Protein AF-A0A3A8ZWD5-F1 (afdb_monomer)

pLDDT: mean 85.74, std 14.24, range [42.0, 97.75]

Radius of gyration: 24.02 Å; Cα contacts (8 Å, |Δi|>4): 420; chains: 1; bounding box: 59×45×64 Å

Nearest PDB structures (foldseek):
  8psm-assembly1_A  TM=2.403E-01  e=4.862E+00  Saccharomyces cerevisiae

Structure (mmCIF, N/CA/C/O backbone):
data_AF-A0A3A8ZWD5-F1
#
_entry.id   AF-A0A3A8ZWD5-F1
#
loop_
_atom_site.group_PDB
_atom_site.id
_atom_site.type_symbol
_atom_site.label_atom_id
_atom_site.label_alt_id
_atom_site.label_comp_id
_atom_site.label_asym_id
_atom_site.label_entity_id
_atom_site.label_seq_id
_atom_site.pdbx_PDB_ins_code
_atom_site.Cartn_x
_atom_site.Cartn_y
_atom_site.Cartn_z
_atom_site.occupancy
_atom_site.B_iso_or_equiv
_atom_site.auth_seq_id
_atom_site.auth_comp_id
_atom_site.auth_asym_id
_atom_site.auth_atom_id
_atom_site.pdbx_PDB_model_num
ATOM 1 N N . MET A 1 1 ? -24.709 16.617 -29.989 1.00 48.56 1 MET A N 1
ATOM 2 C CA . MET A 1 1 ? -24.415 15.324 -29.320 1.00 48.56 1 MET A CA 1
ATOM 3 C C . MET A 1 1 ? -23.386 15.407 -28.178 1.00 48.56 1 MET A C 1
ATOM 5 O O . MET A 1 1 ? -23.583 14.732 -27.180 1.00 48.56 1 MET A O 1
ATOM 9 N N . LYS A 1 2 ? -22.343 16.257 -28.236 1.00 48.56 2 LYS A N 1
ATOM 10 C CA . LYS A 1 2 ? -21.311 16.366 -27.170 1.00 48.56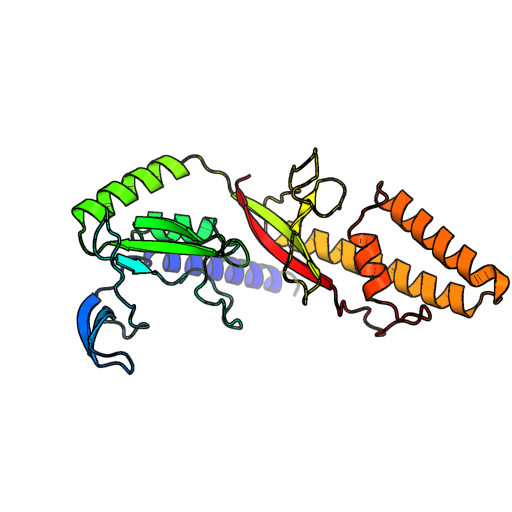 2 LYS A CA 1
ATOM 11 C C . LYS A 1 2 ? -21.782 16.936 -25.814 1.00 48.56 2 LYS A C 1
ATOM 13 O O . LYS A 1 2 ? -21.111 16.738 -24.809 1.00 48.56 2 LYS A O 1
ATOM 18 N N . MET A 1 3 ? -22.925 17.623 -25.769 1.00 43.53 3 MET A N 1
ATOM 19 C CA . MET A 1 3 ? -23.423 18.303 -24.561 1.00 43.53 3 MET A CA 1
ATOM 20 C C . MET A 1 3 ? -24.175 17.361 -23.595 1.00 43.53 3 MET A C 1
ATOM 22 O O . MET A 1 3 ? -24.166 17.584 -22.390 1.00 43.53 3 MET A O 1
ATOM 26 N N . GLY A 1 4 ? -24.755 16.263 -24.102 1.00 50.38 4 GLY A N 1
ATOM 27 C CA . GLY A 1 4 ? -25.485 15.282 -23.284 1.00 50.38 4 GLY A CA 1
ATOM 28 C C . GLY A 1 4 ? -24.578 14.362 -22.461 1.00 50.38 4 GLY A C 1
ATOM 29 O O . GLY A 1 4 ? -24.910 14.027 -21.330 1.00 50.38 4 GLY A O 1
ATOM 30 N N . ILE A 1 5 ? -23.397 14.017 -22.987 1.00 54.97 5 ILE A N 1
ATOM 31 C CA . ILE A 1 5 ? -22.452 13.096 -22.330 1.00 54.97 5 ILE A CA 1
ATOM 32 C C . ILE A 1 5 ? -21.805 13.745 -21.097 1.00 54.97 5 ILE A C 1
ATOM 34 O O . ILE A 1 5 ? -21.684 13.097 -20.062 1.00 54.97 5 ILE A O 1
ATOM 38 N N . LYS A 1 6 ? -21.456 15.040 -21.159 1.00 51.47 6 LYS A N 1
ATOM 39 C CA . LYS A 1 6 ? -20.898 15.772 -20.005 1.00 51.47 6 LYS A CA 1
ATOM 40 C C . LYS A 1 6 ? -21.894 15.893 -18.847 1.00 51.47 6 LYS A C 1
ATOM 42 O O . LYS A 1 6 ? -21.501 15.704 -17.701 1.00 51.47 6 LYS A O 1
ATOM 47 N N . ASN A 1 7 ? -23.171 16.147 -19.141 1.00 54.25 7 ASN A N 1
ATOM 48 C CA . ASN A 1 7 ? -24.215 16.204 -18.114 1.00 54.25 7 ASN A CA 1
ATOM 49 C C . ASN A 1 7 ? -24.500 14.829 -17.498 1.00 54.25 7 ASN A C 1
ATOM 51 O O . ASN A 1 7 ? -24.733 14.745 -16.295 1.00 54.25 7 ASN A O 1
ATOM 55 N N . LEU A 1 8 ? -24.437 13.753 -18.290 1.00 57.41 8 LEU A N 1
ATOM 56 C CA . LEU A 1 8 ? -24.565 12.395 -17.763 1.00 57.41 8 LEU A CA 1
ATOM 57 C C . LEU A 1 8 ? -23.404 12.053 -16.818 1.00 57.41 8 LEU A C 1
ATOM 59 O O . LEU A 1 8 ? -23.649 11.609 -15.702 1.00 57.41 8 LEU A O 1
ATOM 63 N N . LEU A 1 9 ? -22.158 12.325 -17.230 1.00 56.72 9 LEU A N 1
ATOM 64 C CA . LEU A 1 9 ? -20.967 12.051 -16.418 1.00 56.72 9 LEU A CA 1
ATOM 65 C C . LEU A 1 9 ? -20.987 12.833 -15.097 1.00 56.72 9 LEU A C 1
ATOM 67 O O . LEU A 1 9 ? -20.698 12.283 -14.040 1.00 56.72 9 LEU A O 1
ATOM 71 N N . PHE A 1 10 ? -21.379 14.109 -15.150 1.00 62.03 10 PHE A N 1
ATOM 72 C CA . PHE A 1 10 ? -21.477 14.964 -13.969 1.00 62.03 10 PHE A CA 1
ATOM 73 C C . PHE A 1 10 ? -22.560 14.485 -12.993 1.00 62.03 10 PHE A C 1
ATOM 75 O O . PHE A 1 10 ? -22.341 14.476 -11.784 1.00 62.03 10 PHE A O 1
ATOM 82 N N . ASN A 1 11 ? -23.710 14.036 -13.503 1.00 54.31 11 ASN A N 1
ATOM 83 C CA . ASN A 1 11 ? -24.781 13.494 -12.668 1.00 54.31 11 ASN A CA 1
ATOM 84 C C . ASN A 1 11 ? -24.412 12.138 -12.053 1.00 54.31 11 ASN A C 1
ATOM 86 O O . ASN A 1 11 ? -24.733 11.911 -10.889 1.00 54.31 11 ASN A O 1
ATOM 90 N N . VAL A 1 12 ? -23.695 11.280 -12.787 1.00 64.19 12 VAL A N 1
ATOM 91 C CA . VAL A 1 12 ? -23.172 10.009 -12.261 1.00 64.19 12 VAL A CA 1
ATOM 92 C C . VAL A 1 12 ? -22.167 10.274 -11.139 1.00 64.19 12 VAL A C 1
ATOM 94 O O . VAL A 1 12 ? -22.388 9.808 -10.025 1.00 64.19 12 VAL A O 1
ATOM 97 N N . LEU A 1 13 ? -21.156 11.118 -11.369 1.00 55.41 13 LEU A N 1
ATOM 98 C CA . LEU A 1 13 ? -20.162 11.482 -10.349 1.00 55.41 13 LEU A CA 1
ATOM 99 C C . LEU A 1 13 ? -20.801 12.138 -9.118 1.00 55.41 13 LEU A C 1
ATOM 101 O O . LEU A 1 13 ? -20.441 11.829 -7.984 1.00 55.41 13 LEU A O 1
ATOM 105 N N . LYS A 1 14 ? -21.797 13.010 -9.317 1.00 52.94 14 LYS A N 1
ATOM 106 C CA . LYS A 1 14 ? -22.544 13.630 -8.216 1.00 52.94 14 LYS A CA 1
ATOM 107 C C . LYS A 1 14 ? -23.364 12.597 -7.440 1.00 52.94 14 LYS A C 1
ATOM 109 O O . LYS A 1 14 ? -23.423 12.682 -6.217 1.00 52.94 14 LYS A O 1
ATOM 114 N N . SER A 1 15 ? -23.970 11.625 -8.121 1.00 52.59 15 SER A N 1
ATOM 115 C CA . SER A 1 15 ? -24.728 10.547 -7.479 1.00 52.59 15 SER A CA 1
ATOM 116 C C . SER A 1 15 ? -23.831 9.579 -6.702 1.00 52.59 15 SER A C 1
ATOM 118 O O . SER A 1 15 ? -24.170 9.229 -5.576 1.00 52.59 15 SER A O 1
ATOM 120 N N . GLU A 1 16 ? -22.654 9.230 -7.230 1.00 50.78 16 GLU A N 1
ATOM 121 C CA . GLU A 1 16 ? -21.654 8.420 -6.527 1.00 50.78 16 GLU A CA 1
ATOM 122 C C . GLU A 1 16 ? -21.094 9.155 -5.312 1.00 50.78 16 GLU A C 1
ATOM 124 O O . GLU A 1 16 ? -20.976 8.571 -4.238 1.00 50.78 16 GLU A O 1
ATOM 129 N N . PHE A 1 17 ? -20.812 10.452 -5.443 1.00 50.34 17 PHE A N 1
ATOM 130 C CA . PHE A 1 17 ? -20.338 11.278 -4.338 1.00 50.34 17 PHE A CA 1
ATOM 131 C C . PHE A 1 17 ? -21.389 11.402 -3.224 1.00 50.34 17 PHE A C 1
ATOM 133 O O . PHE A 1 17 ? -21.077 11.217 -2.051 1.00 50.34 17 PHE A O 1
ATOM 140 N N . GLN A 1 18 ? -22.657 11.634 -3.581 1.00 44.28 18 GLN A N 1
ATOM 141 C CA . GLN A 1 18 ? -23.776 11.655 -2.630 1.00 44.28 18 GLN A CA 1
ATOM 142 C C . GLN A 1 18 ? -24.012 10.281 -1.986 1.00 44.28 18 GLN A C 1
ATOM 144 O O . GLN A 1 18 ? -24.280 10.203 -0.789 1.00 44.28 18 GLN A O 1
ATOM 149 N N . TRP A 1 19 ? -23.854 9.192 -2.743 1.00 52.41 19 TRP A N 1
ATOM 150 C CA . TRP A 1 19 ? -23.927 7.830 -2.217 1.00 52.41 19 TRP A CA 1
ATOM 151 C C . TRP A 1 19 ? -22.780 7.531 -1.245 1.00 52.41 19 TRP A C 1
ATOM 153 O O . TRP A 1 19 ? -23.027 6.979 -0.178 1.00 52.41 19 TRP A O 1
ATOM 163 N N . GLN A 1 20 ? -21.548 7.953 -1.546 1.00 51.03 20 GLN A N 1
ATOM 164 C CA . GLN A 1 20 ? -20.409 7.823 -0.632 1.00 51.03 20 GLN A CA 1
ATOM 165 C C . GLN A 1 20 ? -20.585 8.652 0.647 1.00 51.03 20 GLN A C 1
ATOM 167 O O . GLN A 1 20 ? -20.227 8.174 1.722 1.00 51.03 20 GLN A O 1
ATOM 172 N N . ILE A 1 21 ? -21.153 9.861 0.556 1.00 53.31 21 ILE A N 1
ATOM 173 C CA . ILE A 1 21 ? -21.476 10.693 1.727 1.00 53.31 21 ILE A CA 1
ATOM 174 C C . ILE A 1 21 ? -22.545 10.013 2.586 1.00 53.31 21 ILE A C 1
ATOM 176 O O . ILE A 1 21 ? -22.331 9.825 3.779 1.00 53.31 21 ILE A O 1
ATOM 180 N N . LYS A 1 22 ? -23.647 9.560 1.980 1.00 48.62 22 LYS A N 1
ATOM 181 C CA . LYS A 1 22 ? -24.727 8.879 2.704 1.00 48.62 22 LYS A CA 1
ATOM 182 C C . LYS A 1 22 ? -24.248 7.572 3.344 1.00 48.62 22 LYS A C 1
ATOM 184 O O . LYS A 1 22 ? -24.529 7.312 4.507 1.00 48.62 22 LYS A O 1
ATOM 189 N N . LYS A 1 23 ? -23.421 6.799 2.628 1.00 53.91 23 LYS A N 1
ATOM 190 C CA . LYS A 1 23 ? -22.791 5.590 3.169 1.00 53.91 23 LYS A CA 1
ATOM 191 C C . LYS A 1 23 ? -21.894 5.906 4.366 1.00 53.91 23 LYS A C 1
ATOM 193 O O . LYS A 1 23 ? -21.820 5.066 5.245 1.00 53.91 23 LYS A O 1
ATOM 198 N N . ARG A 1 24 ? -21.238 7.077 4.416 1.00 51.88 24 ARG A N 1
ATOM 199 C CA . ARG A 1 24 ? -20.416 7.535 5.555 1.00 51.88 24 ARG A CA 1
ATOM 200 C C . ARG A 1 24 ? -21.241 7.984 6.765 1.00 51.88 24 ARG A C 1
ATOM 202 O O . ARG A 1 24 ? -20.768 7.816 7.884 1.00 51.88 24 ARG A O 1
ATOM 209 N N . GLU A 1 25 ? -22.443 8.523 6.563 1.00 49.75 25 GLU A N 1
ATOM 210 C CA . GLU A 1 25 ? -23.355 8.920 7.651 1.00 49.75 25 GLU A CA 1
ATOM 211 C C . GLU A 1 25 ? -24.025 7.713 8.342 1.00 49.75 25 GLU A C 1
ATOM 213 O O . GLU A 1 25 ? -24.323 7.780 9.535 1.00 49.75 25 GLU A O 1
ATOM 218 N N . ASP A 1 26 ? -24.165 6.586 7.633 1.00 55.03 26 ASP A N 1
ATOM 219 C CA . ASP A 1 26 ? -24.778 5.346 8.136 1.00 55.03 26 ASP A CA 1
ATOM 220 C C . ASP A 1 26 ? -23.786 4.365 8.809 1.00 55.03 26 ASP A C 1
ATOM 222 O O . ASP A 1 26 ? -24.188 3.297 9.277 1.00 55.03 26 ASP A O 1
ATOM 226 N N . ILE A 1 27 ? -22.491 4.698 8.916 1.00 65.00 27 ILE A N 1
ATOM 227 C CA . ILE A 1 27 ? -21.472 3.821 9.539 1.00 65.00 27 ILE A CA 1
ATOM 228 C C . ILE A 1 27 ? -21.450 4.016 11.056 1.00 65.00 27 ILE A C 1
ATOM 230 O O . ILE A 1 27 ? -20.439 4.375 11.644 1.00 65.00 27 ILE A O 1
ATOM 234 N N . LYS A 1 28 ? -22.575 3.800 11.727 1.00 76.00 28 LYS A N 1
ATOM 235 C CA . LYS A 1 28 ? -22.561 3.639 13.186 1.00 76.00 28 LYS A CA 1
ATOM 236 C C . LYS A 1 28 ? -22.328 2.178 13.537 1.00 76.00 28 LYS A C 1
ATOM 238 O O . LYS A 1 28 ? -22.566 1.294 12.713 1.00 76.00 28 LYS A O 1
ATOM 243 N N . MET A 1 29 ? -21.865 1.924 14.762 1.00 87.12 29 MET A N 1
ATOM 244 C CA . MET A 1 29 ? -21.764 0.551 15.248 1.00 87.12 29 MET A CA 1
ATOM 245 C C . MET A 1 29 ? -23.127 -0.129 15.139 1.00 87.12 29 MET A C 1
ATOM 247 O O . MET A 1 29 ? -24.117 0.330 15.713 1.00 87.12 29 MET A O 1
ATOM 251 N N . LYS A 1 30 ? -23.152 -1.211 14.364 1.00 88.19 30 LYS A N 1
ATOM 252 C CA . LYS A 1 30 ? -24.330 -2.043 14.136 1.00 88.19 30 LYS A CA 1
ATOM 253 C C . LYS A 1 30 ? -24.814 -2.606 15.464 1.00 88.19 30 LYS A C 1
ATOM 255 O O . LYS A 1 30 ? -24.003 -2.951 16.318 1.00 88.19 30 LYS A O 1
ATOM 260 N N . GLU A 1 31 ? -26.123 -2.744 15.630 1.00 91.06 31 GLU A N 1
ATOM 261 C CA . GLU A 1 31 ? -26.669 -3.392 16.819 1.00 91.06 31 GLU A CA 1
ATOM 262 C C . GLU A 1 31 ? -26.157 -4.836 16.905 1.00 91.06 31 GLU A C 1
ATOM 264 O O . GLU A 1 31 ? -26.226 -5.600 15.936 1.00 91.06 31 GLU A O 1
ATOM 269 N N . PHE A 1 32 ? -25.612 -5.208 18.061 1.00 94.62 32 PHE A N 1
ATOM 270 C CA . PHE A 1 32 ? -25.068 -6.536 18.289 1.00 94.62 32 PHE A CA 1
ATOM 271 C C . PHE A 1 32 ? -25.355 -7.017 19.705 1.00 94.62 32 PHE A C 1
ATOM 273 O O . PHE A 1 32 ? -25.552 -6.239 20.637 1.00 94.62 32 PHE A O 1
ATOM 280 N N . ARG A 1 33 ? -25.304 -8.336 19.873 1.00 94.94 33 ARG A N 1
ATOM 281 C CA . ARG A 1 33 ? -25.289 -8.990 21.183 1.00 94.94 33 ARG A CA 1
ATOM 282 C C . ARG A 1 33 ? -24.056 -9.865 21.324 1.00 94.94 33 ARG A C 1
ATOM 284 O O . ARG A 1 33 ? -23.586 -10.440 20.343 1.00 94.94 33 ARG A O 1
ATOM 291 N N . VAL A 1 34 ? -23.563 -10.009 22.549 1.00 94.69 34 VAL A N 1
ATOM 292 C CA . VAL A 1 34 ? -22.492 -10.961 22.860 1.00 94.69 34 VAL A 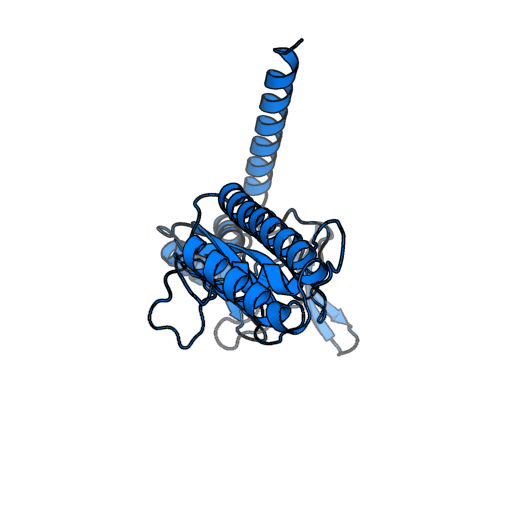CA 1
ATOM 293 C C . VAL A 1 34 ? -23.116 -12.302 23.229 1.00 94.69 34 VAL A C 1
ATOM 295 O O . VAL A 1 34 ? -23.987 -12.372 24.094 1.00 94.69 34 VAL A O 1
ATOM 298 N N . ALA A 1 35 ? -22.683 -13.374 22.571 1.00 93.69 35 ALA A N 1
ATOM 299 C CA . ALA A 1 35 ? -23.156 -14.724 22.843 1.00 93.69 35 ALA A CA 1
ATOM 300 C C . ALA A 1 35 ? -22.011 -15.738 22.800 1.00 93.69 35 ALA A C 1
ATOM 302 O O . ALA A 1 35 ? -21.078 -15.626 22.003 1.00 93.69 35 ALA A O 1
ATOM 303 N N . LYS A 1 36 ? -22.112 -16.766 23.644 1.00 92.25 36 LYS A N 1
ATOM 304 C CA . LYS A 1 36 ? -21.217 -17.924 23.611 1.00 92.25 36 LYS A CA 1
ATOM 305 C C . LYS A 1 36 ? -21.664 -18.876 22.507 1.00 92.25 36 LYS A C 1
ATOM 307 O O . LYS A 1 36 ? -22.826 -19.266 22.459 1.00 92.25 36 LYS A O 1
ATOM 312 N N . CYS A 1 37 ? -20.738 -19.243 21.633 1.00 86.75 37 CYS A N 1
ATOM 313 C CA . CYS A 1 37 ? -20.954 -20.182 20.542 1.00 86.75 37 CYS A CA 1
ATOM 314 C C . CYS A 1 37 ? -20.000 -21.367 20.694 1.00 86.75 37 CYS A C 1
ATOM 316 O O . CYS A 1 37 ? -18.828 -21.180 21.026 1.00 86.75 37 CYS A O 1
ATOM 318 N N . LEU A 1 38 ? -20.488 -22.572 20.406 1.00 84.94 38 LEU A N 1
ATOM 319 C CA . LEU A 1 38 ? -19.643 -23.754 20.285 1.00 84.94 38 LEU A CA 1
ATOM 320 C C . LEU A 1 38 ? -18.914 -23.708 18.932 1.00 84.94 38 LEU A C 1
ATOM 322 O O . LEU A 1 38 ? -19.552 -23.546 17.891 1.00 84.94 38 LEU A O 1
ATOM 326 N N . GLY A 1 39 ? -17.589 -23.800 18.956 1.00 72.44 39 GLY A N 1
ATOM 327 C CA . GLY A 1 39 ? -16.737 -23.965 17.782 1.00 72.44 39 GLY A CA 1
ATOM 328 C C . GLY A 1 39 ? -15.866 -25.213 17.905 1.00 72.44 39 GLY A C 1
ATOM 329 O O . GLY A 1 39 ? -15.905 -25.907 18.921 1.00 72.44 39 GLY A O 1
ATOM 330 N N . ASN A 1 40 ? -15.059 -25.477 16.877 1.00 72.31 40 ASN A N 1
ATOM 331 C CA . ASN A 1 40 ? -14.163 -26.640 16.839 1.00 72.31 40 ASN A CA 1
ATOM 332 C C . ASN A 1 40 ? -13.155 -26.648 18.004 1.00 72.31 40 ASN A C 1
ATOM 334 O O . ASN A 1 40 ? -12.803 -27.714 18.494 1.00 72.31 40 ASN A O 1
ATOM 338 N N . ASP A 1 41 ? -12.778 -25.466 18.502 1.00 78.25 41 ASP A N 1
ATOM 339 C CA . ASP A 1 41 ? -11.839 -25.288 19.619 1.00 78.25 41 ASP A CA 1
ATOM 340 C C . ASP A 1 41 ? -12.554 -25.038 20.966 1.00 78.25 41 ASP A C 1
ATOM 342 O O . ASP A 1 41 ? -11.997 -24.425 21.877 1.00 78.25 41 ASP A O 1
ATOM 346 N N . GLY A 1 42 ? -13.825 -25.439 21.085 1.00 85.25 42 GLY A N 1
ATOM 347 C CA . GLY A 1 42 ? -14.637 -25.269 22.292 1.00 85.25 42 GLY A CA 1
ATOM 348 C C . GLY A 1 42 ? -15.540 -24.031 22.284 1.00 85.25 42 GLY A C 1
ATOM 349 O O . GLY A 1 42 ? -15.919 -23.501 21.239 1.00 85.25 42 GLY A O 1
ATOM 350 N N . VAL A 1 43 ? -15.956 -23.592 23.474 1.00 87.19 43 VAL A N 1
ATOM 351 C CA . VAL A 1 43 ? -16.906 -22.481 23.638 1.00 87.19 43 VAL A CA 1
ATOM 352 C C . VAL A 1 43 ? -16.170 -21.143 23.573 1.00 87.19 43 VAL A C 1
ATOM 354 O O . VAL A 1 43 ? -15.338 -20.846 24.425 1.00 87.19 43 VAL A O 1
ATOM 357 N N . GLN A 1 44 ? -16.515 -20.309 22.592 1.00 90.94 44 GLN A N 1
ATOM 358 C CA . GLN A 1 44 ? -15.947 -18.969 22.413 1.00 90.94 44 GLN A CA 1
ATOM 359 C C . GLN A 1 44 ? -17.045 -17.900 22.402 1.00 90.94 44 GLN A C 1
ATOM 361 O O . GLN A 1 44 ? -18.184 -18.163 22.018 1.00 90.94 44 GLN A O 1
ATOM 366 N N . GLU A 1 45 ? -16.713 -16.679 22.816 1.00 94.06 45 GLU A N 1
ATOM 367 C CA . GLU A 1 45 ? -17.632 -15.539 22.765 1.00 94.06 45 GLU A CA 1
ATOM 368 C C . GLU A 1 45 ? -17.556 -14.821 21.415 1.00 94.06 45 GLU A C 1
ATOM 370 O O . GLU A 1 45 ? -16.474 -14.605 20.863 1.00 94.06 45 GLU A O 1
ATOM 375 N N . TYR A 1 46 ? -18.720 -14.430 20.900 1.00 94.75 46 TYR A N 1
ATOM 376 C CA . TYR A 1 46 ? -18.861 -13.697 19.649 1.00 94.75 46 TYR A CA 1
ATOM 377 C C . TYR A 1 46 ? -19.804 -12.506 19.811 1.00 94.75 46 TYR A C 1
ATOM 379 O O . TYR A 1 46 ? -20.843 -12.627 20.460 1.00 94.75 46 TYR A O 1
ATOM 387 N N . ALA A 1 47 ? -19.484 -11.394 19.152 1.00 95.25 47 ALA A N 1
ATOM 388 C CA . ALA A 1 47 ? -20.458 -10.370 18.800 1.00 95.25 47 ALA A CA 1
ATOM 389 C C . ALA A 1 47 ? -21.258 -10.843 17.576 1.00 95.25 47 ALA A C 1
ATOM 391 O O . ALA A 1 47 ? -20.686 -11.157 16.525 1.00 95.25 47 ALA A O 1
ATOM 392 N N . ILE A 1 48 ? -22.578 -10.933 17.732 1.00 94.38 48 ILE A N 1
ATOM 393 C CA . ILE A 1 48 ? -23.535 -11.321 16.694 1.00 94.38 48 ILE A CA 1
ATOM 394 C C . ILE A 1 48 ? -24.364 -10.091 16.347 1.00 94.38 48 ILE A C 1
ATOM 396 O O . ILE A 1 48 ? -25.069 -9.567 17.211 1.00 94.38 48 ILE A O 1
ATOM 400 N N . PHE A 1 49 ? -24.275 -9.655 15.096 1.00 93.88 49 PHE A N 1
ATOM 401 C CA . PHE A 1 49 ? -24.942 -8.456 14.601 1.00 93.88 49 PHE A CA 1
ATOM 402 C C . PHE A 1 49 ? -26.376 -8.758 14.174 1.00 93.88 49 PHE A C 1
ATOM 404 O O . PHE A 1 49 ? -26.646 -9.794 13.563 1.00 93.88 49 PHE A O 1
ATOM 411 N N . ALA A 1 50 ? -27.292 -7.846 14.498 1.00 91.25 50 ALA A N 1
ATOM 412 C CA . ALA A 1 50 ? -28.716 -7.985 14.207 1.00 91.25 50 ALA A CA 1
ATOM 413 C C . ALA A 1 50 ? -29.021 -7.965 12.699 1.00 91.25 50 ALA A C 1
ATOM 415 O O . ALA A 1 50 ? -29.972 -8.599 12.252 1.00 91.25 50 ALA A O 1
ATOM 416 N N . ASP A 1 51 ? -28.185 -7.291 11.910 1.00 88.56 51 ASP A N 1
ATOM 417 C CA . ASP A 1 51 ? -28.331 -7.150 10.457 1.00 88.56 51 ASP A CA 1
ATOM 418 C C . ASP A 1 51 ? -27.829 -8.367 9.653 1.00 88.56 51 ASP A C 1
ATOM 420 O O . ASP A 1 51 ? -27.825 -8.343 8.423 1.00 88.56 51 ASP A O 1
ATOM 424 N N . GLY A 1 52 ? -27.383 -9.431 10.330 1.00 87.44 52 GLY A N 1
ATOM 425 C CA . GLY A 1 52 ? -26.840 -10.628 9.686 1.00 87.44 52 GLY A CA 1
ATOM 426 C C . GLY A 1 52 ? -25.391 -10.490 9.210 1.00 87.44 52 GLY A C 1
ATOM 427 O O . GLY A 1 52 ? -24.881 -11.391 8.539 1.00 87.44 52 GLY A O 1
ATOM 428 N N . SER A 1 53 ? -24.700 -9.402 9.567 1.00 88.50 53 SER A N 1
ATOM 429 C CA . SER A 1 53 ? -23.268 -9.250 9.308 1.00 88.50 53 SER A CA 1
ATOM 430 C C . SER A 1 53 ? -22.441 -10.360 9.956 1.00 88.50 53 SER A C 1
ATOM 432 O O . SER A 1 53 ? -22.854 -11.042 10.899 1.00 88.50 53 SER A O 1
ATOM 434 N N . ARG A 1 54 ? -21.211 -10.523 9.457 1.00 89.25 54 ARG A N 1
ATOM 435 C CA . ARG A 1 54 ? -20.267 -11.525 9.950 1.00 89.25 54 ARG A CA 1
ATOM 436 C C . ARG A 1 54 ? -20.084 -11.405 11.464 1.00 89.25 54 ARG A C 1
ATOM 438 O O . ARG A 1 54 ? -19.643 -10.372 11.961 1.00 89.25 54 ARG A O 1
ATOM 445 N N . LYS A 1 55 ? -20.348 -12.498 12.187 1.00 92.06 55 LYS A N 1
ATOM 446 C CA . LYS A 1 55 ? -20.056 -12.582 13.623 1.00 92.06 55 LYS A CA 1
ATOM 447 C C . LYS A 1 55 ? -18.568 -12.353 13.891 1.00 92.06 55 LYS A C 1
ATOM 449 O O . LYS A 1 55 ? -17.712 -12.809 13.128 1.00 92.06 55 LYS A O 1
ATOM 454 N N . LYS A 1 56 ? -18.256 -11.692 14.999 1.00 93.38 56 LYS A N 1
ATOM 455 C CA . LYS A 1 56 ? -16.885 -11.321 15.363 1.00 93.38 56 LYS A CA 1
ATOM 456 C C . LYS A 1 56 ? -16.475 -11.997 16.648 1.00 93.38 56 LYS A C 1
ATOM 458 O O . LYS A 1 56 ? -17.205 -11.928 17.628 1.00 93.38 56 LYS A O 1
ATOM 463 N N . ARG A 1 57 ? -15.323 -12.665 16.639 1.00 93.31 57 ARG A N 1
ATOM 464 C CA . ARG A 1 57 ? -14.763 -13.264 17.851 1.00 93.31 57 ARG A CA 1
ATOM 465 C C . ARG A 1 57 ? -14.443 -12.158 18.855 1.00 93.31 57 ARG A C 1
ATOM 467 O O . ARG A 1 57 ? -13.880 -11.133 18.472 1.00 93.31 57 ARG A O 1
ATOM 474 N N . ILE A 1 58 ? -14.799 -12.389 20.115 1.00 95.06 58 ILE A N 1
ATOM 475 C CA . ILE A 1 58 ? -14.385 -11.539 21.225 1.00 95.06 58 ILE A CA 1
ATOM 476 C C . ILE A 1 58 ? -12.998 -11.984 21.688 1.00 95.06 58 ILE A C 1
ATOM 478 O O . ILE A 1 58 ? -12.771 -13.158 21.991 1.00 95.06 58 ILE A O 1
ATOM 482 N N . TYR A 1 59 ? -12.086 -11.027 21.743 1.00 93.81 59 TYR A N 1
ATOM 483 C CA . TYR A 1 59 ? -10.752 -11.161 22.304 1.00 93.81 59 TYR A CA 1
ATOM 484 C C . TYR A 1 59 ? -10.694 -10.465 23.662 1.00 93.81 59 TYR A C 1
ATOM 486 O O . TYR A 1 59 ? -11.555 -9.647 23.991 1.00 93.81 59 TYR A O 1
ATOM 494 N N . ILE A 1 60 ? -9.682 -10.804 24.454 1.00 94.00 60 ILE A N 1
ATOM 495 C CA . ILE A 1 60 ? -9.418 -10.176 25.746 1.00 94.00 60 ILE A CA 1
ATOM 496 C C . ILE A 1 60 ? -8.053 -9.509 25.652 1.00 94.00 60 ILE A C 1
ATOM 498 O O . ILE A 1 60 ? -7.080 -10.136 25.237 1.00 94.00 60 ILE A O 1
ATOM 502 N N . ASP A 1 61 ? -8.017 -8.231 25.995 1.00 93.12 61 ASP A N 1
ATOM 503 C CA . ASP A 1 61 ? -6.808 -7.487 26.303 1.00 93.12 61 ASP A CA 1
ATOM 504 C C . ASP A 1 61 ? -6.638 -7.455 27.827 1.00 93.12 61 ASP A C 1
ATOM 506 O O . ASP A 1 61 ? -7.618 -7.258 28.549 1.00 93.12 61 ASP A O 1
ATOM 510 N N . GLU A 1 62 ? -5.421 -7.672 28.325 1.00 92.12 62 GLU A N 1
ATOM 511 C CA . GLU A 1 62 ? -5.158 -7.730 29.771 1.00 92.12 62 GLU A CA 1
ATOM 512 C C . GLU A 1 62 ? -5.435 -6.396 30.473 1.00 92.12 62 GLU A C 1
ATOM 514 O O . GLU A 1 62 ? -5.876 -6.384 31.621 1.00 92.12 62 GLU A O 1
ATOM 519 N N . GLN A 1 63 ? -5.211 -5.276 29.780 1.00 93.50 63 GLN A N 1
ATOM 520 C CA . GLN A 1 63 ? -5.371 -3.939 30.338 1.00 93.50 63 GLN A CA 1
ATOM 521 C C . GLN A 1 63 ? -6.779 -3.388 30.099 1.00 93.50 63 GLN A C 1
ATOM 523 O O . GLN A 1 63 ? -7.362 -2.767 30.988 1.00 93.50 63 GLN A O 1
ATOM 528 N N . TYR A 1 64 ? -7.320 -3.592 28.898 1.00 93.00 64 TYR A N 1
ATOM 529 C CA . TYR A 1 64 ? -8.539 -2.910 28.447 1.00 93.00 64 TYR A CA 1
ATOM 530 C C . TYR A 1 64 ? -9.775 -3.821 28.364 1.00 93.00 64 TYR A C 1
ATOM 532 O O . TYR A 1 64 ? -10.879 -3.353 28.083 1.00 93.00 64 TYR A O 1
ATOM 540 N N . GLY A 1 65 ? -9.625 -5.120 28.635 1.00 94.81 65 GLY A N 1
ATOM 541 C CA . GLY A 1 65 ? -10.732 -6.068 28.702 1.00 94.81 65 GLY A CA 1
ATOM 542 C C . GLY A 1 65 ? -11.208 -6.571 27.336 1.00 94.81 65 GLY A C 1
ATOM 543 O O . GLY A 1 65 ? -10.424 -6.779 26.411 1.00 94.81 65 GLY A O 1
ATOM 544 N N . LYS A 1 66 ? -12.509 -6.862 27.219 1.00 97.00 66 LYS A N 1
ATOM 545 C CA . LYS A 1 66 ? -13.089 -7.536 26.044 1.00 97.00 66 LYS A CA 1
ATOM 546 C C . LYS A 1 66 ? -13.258 -6.591 24.852 1.00 97.00 66 LYS A C 1
ATOM 548 O O . LYS A 1 66 ? -13.860 -5.525 24.990 1.00 97.00 66 LYS A O 1
ATOM 553 N N . TYR A 1 67 ? -12.841 -7.033 23.668 1.00 96.62 67 TYR A N 1
ATOM 554 C CA . TYR A 1 67 ? -12.978 -6.289 22.411 1.00 96.62 67 TYR A CA 1
ATOM 555 C C . TYR A 1 67 ? -13.218 -7.207 21.207 1.00 96.62 67 TYR A C 1
ATOM 557 O O . TYR A 1 67 ? -13.038 -8.422 21.288 1.00 96.62 67 TYR A O 1
ATOM 565 N N . PHE A 1 68 ? -13.590 -6.629 20.066 1.00 95.69 68 PHE A N 1
ATOM 566 C CA . PHE A 1 68 ? -13.569 -7.310 18.770 1.00 95.69 68 PHE A CA 1
ATOM 567 C C . PHE A 1 68 ? -12.985 -6.431 17.662 1.00 95.69 68 PHE A C 1
ATOM 569 O O . PHE A 1 68 ? -12.869 -5.216 17.799 1.00 95.69 68 PHE A O 1
ATOM 576 N N . GLU A 1 69 ? -12.609 -7.069 16.553 1.00 94.94 69 GLU A N 1
ATOM 577 C CA . GLU A 1 69 ? -12.032 -6.409 15.378 1.00 94.94 69 GLU A CA 1
ATOM 578 C C . GLU A 1 69 ? -13.129 -6.027 14.376 1.00 94.94 69 GLU A C 1
ATOM 580 O O . GLU A 1 69 ? -13.904 -6.881 13.924 1.00 94.94 69 GLU A O 1
ATOM 585 N N . VAL A 1 70 ? -13.181 -4.750 14.009 1.00 94.06 70 VAL A N 1
ATOM 586 C CA . VAL A 1 70 ? -14.181 -4.159 13.111 1.00 94.06 70 VAL A CA 1
ATOM 587 C C . VAL A 1 70 ? -13.820 -4.432 11.648 1.00 94.06 70 VAL A C 1
ATOM 589 O O . VAL A 1 70 ? -12.648 -4.528 11.293 1.00 94.06 70 VAL A O 1
ATOM 592 N N . ASP A 1 71 ? -14.835 -4.593 10.797 1.00 91.75 71 ASP A N 1
ATOM 593 C CA . ASP A 1 71 ? -14.659 -4.716 9.346 1.00 91.75 71 ASP A CA 1
ATOM 594 C C . ASP A 1 71 ? -14.532 -3.349 8.665 1.00 91.75 71 ASP A C 1
ATOM 596 O O . ASP A 1 71 ? -15.292 -2.428 8.961 1.00 91.75 71 ASP A O 1
ATOM 600 N N . ASN A 1 72 ? -13.613 -3.231 7.701 1.00 90.38 72 ASN A N 1
ATOM 601 C CA . ASN A 1 72 ? -13.534 -2.051 6.843 1.00 90.38 72 ASN A CA 1
ATOM 602 C C . ASN A 1 72 ? -14.686 -2.022 5.816 1.00 90.38 72 ASN A C 1
ATOM 604 O O . ASN A 1 72 ? -14.546 -2.485 4.686 1.00 90.38 72 ASN A O 1
ATOM 608 N N . GLU A 1 73 ? -15.828 -1.456 6.206 1.00 87.81 73 GLU A N 1
ATOM 609 C CA . GLU A 1 73 ? -17.025 -1.268 5.358 1.00 87.81 73 GLU A CA 1
ATOM 610 C C . GLU A 1 73 ? -16.852 -0.164 4.285 1.00 87.81 73 GLU A C 1
ATOM 612 O O . GLU A 1 73 ? -17.645 -0.054 3.334 1.00 87.81 73 GLU A O 1
ATOM 617 N N . LEU A 1 74 ? -15.816 0.671 4.435 1.00 86.31 74 LEU A N 1
ATOM 618 C CA . LEU A 1 74 ? -15.447 1.732 3.493 1.00 86.31 74 LEU A CA 1
ATOM 619 C C . LEU A 1 74 ? -14.668 1.193 2.292 1.00 86.31 74 LEU A C 1
ATOM 621 O O . LEU A 1 74 ? -14.639 1.838 1.241 1.00 86.31 74 LEU A O 1
ATOM 625 N N . ASN A 1 75 ? -14.081 0.001 2.410 1.00 84.19 75 ASN A N 1
ATOM 626 C CA . ASN A 1 75 ? -13.416 -0.637 1.293 1.00 84.19 75 ASN A CA 1
ATOM 627 C C . ASN A 1 75 ? -14.445 -1.153 0.275 1.00 84.19 75 ASN A C 1
ATOM 629 O O . ASN A 1 75 ? -15.182 -2.111 0.511 1.00 84.19 75 ASN A O 1
ATOM 633 N N . THR A 1 76 ? -14.496 -0.502 -0.885 1.00 73.94 76 THR A N 1
ATOM 634 C CA . THR A 1 76 ? -15.366 -0.879 -2.006 1.00 73.94 76 THR A CA 1
ATOM 635 C C . THR A 1 76 ? -14.753 -1.948 -2.909 1.00 73.94 76 THR A C 1
ATOM 637 O O . THR A 1 76 ? -15.442 -2.451 -3.799 1.00 73.94 76 THR A O 1
ATOM 640 N N . ASP A 1 77 ? -13.492 -2.332 -2.681 1.00 67.25 77 ASP A N 1
ATOM 641 C CA . ASP A 1 77 ? -12.844 -3.390 -3.447 1.00 67.25 77 ASP A CA 1
ATOM 642 C C . ASP A 1 77 ? -13.370 -4.764 -3.006 1.00 67.25 77 ASP A C 1
ATOM 644 O O . ASP A 1 77 ? -12.968 -5.357 -2.004 1.00 67.25 77 ASP A O 1
ATOM 648 N N . CYS A 1 78 ? -14.358 -5.244 -3.755 1.00 54.84 78 CYS A N 1
ATOM 649 C CA . CYS A 1 78 ? -15.127 -6.441 -3.451 1.00 54.84 78 CYS A CA 1
ATOM 650 C C . CYS A 1 78 ? -14.459 -7.748 -3.907 1.00 54.84 78 CYS A C 1
ATOM 652 O O . CYS A 1 78 ? -15.021 -8.813 -3.651 1.00 54.84 78 CYS A O 1
ATOM 654 N N . LYS A 1 79 ? -13.292 -7.689 -4.568 1.00 55.72 79 LYS A N 1
ATOM 655 C CA . LYS A 1 79 ? -12.697 -8.842 -5.268 1.00 55.72 79 LYS A CA 1
ATOM 656 C C . LYS A 1 79 ? -11.531 -9.516 -4.542 1.00 55.72 79 LYS A C 1
ATOM 658 O O . LYS A 1 79 ? -10.990 -10.487 -5.062 1.00 55.72 79 LYS A O 1
ATOM 663 N N . THR A 1 80 ? -11.141 -9.052 -3.357 1.00 59.88 80 THR A N 1
ATOM 664 C CA . THR A 1 80 ? -9.934 -9.549 -2.677 1.00 59.88 80 THR A CA 1
ATOM 665 C C . THR A 1 80 ? -10.241 -10.190 -1.325 1.00 59.88 80 THR A C 1
ATOM 667 O O . THR A 1 80 ? -11.195 -9.827 -0.633 1.00 59.88 80 THR A O 1
ATOM 670 N N . CYS A 1 81 ? -9.384 -11.120 -0.891 1.00 62.91 81 CYS A N 1
ATOM 671 C CA . CYS A 1 81 ? -9.388 -11.660 0.477 1.00 62.91 81 CYS A CA 1
ATOM 672 C C . CYS A 1 81 ? -9.191 -10.571 1.556 1.00 62.91 81 CYS A C 1
ATOM 674 O O . CYS A 1 81 ? -9.449 -10.808 2.735 1.00 62.91 81 CYS A O 1
ATOM 676 N N . LEU A 1 82 ? -8.787 -9.365 1.143 1.00 70.56 82 LEU A N 1
ATOM 677 C CA . LEU A 1 82 ? -8.572 -8.180 1.967 1.00 70.56 82 LEU A CA 1
ATOM 678 C C . LEU A 1 82 ? -9.763 -7.213 1.965 1.00 70.56 82 LEU A C 1
ATOM 680 O O . LEU A 1 82 ? -9.631 -6.104 2.478 1.00 70.56 82 LEU A O 1
ATOM 684 N N . LYS A 1 83 ? -10.930 -7.619 1.443 1.00 79.56 83 LYS A N 1
ATOM 685 C CA . LYS A 1 83 ? -12.153 -6.797 1.400 1.00 79.56 83 LYS A CA 1
ATOM 686 C C . LYS A 1 83 ? -12.426 -6.050 2.710 1.00 79.56 83 LYS A C 1
ATOM 688 O O . LYS A 1 83 ? -12.789 -4.887 2.674 1.00 79.56 83 LYS A O 1
ATOM 693 N N . TYR A 1 84 ? -12.209 -6.686 3.859 1.00 85.75 84 TYR A N 1
ATOM 694 C CA . TYR A 1 84 ? -12.490 -6.095 5.173 1.00 85.75 84 TYR A CA 1
ATOM 695 C C . TYR A 1 84 ? -11.265 -5.504 5.890 1.00 85.75 84 TYR A C 1
ATOM 697 O O . TYR A 1 84 ? -11.366 -5.145 7.061 1.00 85.75 84 TYR A O 1
ATOM 705 N N . SER A 1 85 ? -10.110 -5.439 5.225 1.00 84.69 85 SER A N 1
ATOM 706 C CA . SER A 1 85 ? -8.851 -4.998 5.828 1.00 84.69 85 SER A CA 1
ATOM 707 C C . SER A 1 85 ? -8.705 -3.473 5.845 1.00 84.69 85 SER A C 1
ATOM 709 O O . SER A 1 85 ? -9.140 -2.782 4.919 1.00 84.69 85 SER A O 1
ATOM 711 N N . PHE A 1 86 ? -8.036 -2.956 6.878 1.00 88.25 86 PHE A N 1
ATOM 712 C CA . PHE A 1 86 ? -7.557 -1.573 6.934 1.00 88.25 86 PHE A CA 1
ATOM 713 C C . PHE A 1 86 ? -6.083 -1.429 6.514 1.00 88.25 86 PHE A C 1
ATOM 715 O O . PHE A 1 86 ? -5.592 -0.305 6.434 1.00 88.25 86 PHE A O 1
ATOM 722 N N . SER A 1 87 ? -5.372 -2.524 6.211 1.00 81.75 87 SER A N 1
ATOM 723 C CA . SER A 1 87 ? -3.966 -2.472 5.779 1.00 81.75 87 SER A CA 1
ATOM 724 C C . SER A 1 87 ? -3.804 -1.605 4.525 1.00 81.75 87 SER A C 1
ATOM 726 O O . SER A 1 87 ? -4.474 -1.832 3.515 1.00 81.75 87 SER A O 1
ATOM 728 N N . GLY A 1 88 ? -2.925 -0.600 4.593 1.00 79.44 88 GLY A N 1
ATOM 729 C CA . GLY A 1 88 ? -2.730 0.383 3.518 1.00 79.44 88 GLY A CA 1
ATOM 730 C C . GLY A 1 88 ? -3.897 1.366 3.345 1.00 79.44 88 GLY A C 1
ATOM 731 O O . GLY A 1 88 ? -3.971 2.051 2.327 1.00 79.44 88 GLY A O 1
ATOM 732 N N . ARG A 1 89 ? -4.830 1.426 4.305 1.00 86.94 89 ARG A N 1
ATOM 733 C CA . ARG A 1 89 ? -6.054 2.246 4.272 1.00 86.94 89 ARG A CA 1
ATOM 734 C C . ARG A 1 89 ? -6.288 2.942 5.615 1.00 86.94 89 ARG A C 1
ATOM 736 O O . ARG A 1 89 ? -7.387 2.927 6.167 1.00 86.94 89 ARG A O 1
ATOM 743 N N . ILE A 1 90 ? -5.236 3.555 6.157 1.00 89.25 90 ILE A N 1
ATOM 744 C CA . ILE A 1 90 ? -5.255 4.190 7.484 1.00 89.25 90 ILE A CA 1
ATOM 745 C C . ILE A 1 90 ? -6.345 5.265 7.620 1.00 89.25 90 ILE A C 1
ATOM 747 O O . ILE A 1 90 ? -6.940 5.418 8.687 1.00 89.25 90 ILE A O 1
ATOM 751 N N . LYS A 1 91 ? -6.678 5.969 6.529 1.00 90.44 91 LYS A N 1
ATOM 752 C CA . LYS A 1 91 ? -7.757 6.960 6.543 1.00 90.44 91 LYS A CA 1
ATOM 753 C C . LYS A 1 91 ? -9.116 6.300 6.776 1.00 90.44 91 LYS A C 1
ATOM 755 O O . LYS A 1 91 ? -9.910 6.828 7.547 1.00 90.44 91 LYS A O 1
ATOM 760 N N . ASP A 1 92 ? -9.369 5.143 6.165 1.00 91.44 92 ASP A N 1
ATOM 761 C CA . ASP A 1 92 ? -10.612 4.395 6.377 1.00 91.44 92 ASP A CA 1
ATOM 762 C C . ASP A 1 92 ? -10.739 3.941 7.840 1.00 91.44 92 ASP A C 1
ATOM 764 O O . ASP A 1 92 ? -11.831 3.980 8.409 1.00 91.44 92 ASP A O 1
ATOM 768 N N . ALA A 1 93 ? -9.627 3.560 8.478 1.00 92.19 93 ALA A N 1
ATOM 769 C CA . ALA A 1 93 ? -9.614 3.193 9.895 1.00 92.19 93 ALA A CA 1
ATOM 770 C C . ALA A 1 93 ? -10.029 4.374 10.785 1.00 92.19 93 ALA A C 1
ATOM 772 O O . ALA A 1 93 ? -10.868 4.238 11.676 1.00 92.19 93 ALA A O 1
ATOM 773 N N . ILE A 1 94 ? -9.497 5.561 10.496 1.00 92.00 94 ILE A N 1
ATOM 774 C CA . ILE A 1 94 ? -9.795 6.784 11.248 1.00 92.00 94 ILE A CA 1
ATOM 775 C C . ILE A 1 94 ? -11.227 7.259 10.985 1.00 92.00 94 ILE A C 1
ATOM 777 O O . ILE A 1 94 ? -11.926 7.637 11.925 1.00 92.00 94 ILE A O 1
ATOM 781 N N . ASP A 1 95 ? -11.703 7.194 9.741 1.00 92.38 95 ASP A N 1
ATOM 782 C CA . ASP A 1 95 ? -13.091 7.517 9.393 1.00 92.38 95 ASP A CA 1
ATOM 783 C C . ASP A 1 95 ? -14.080 6.546 10.084 1.00 92.38 95 ASP A C 1
ATOM 785 O O . ASP A 1 95 ? -15.149 6.960 10.545 1.00 92.38 95 ASP A O 1
ATOM 789 N N . THR A 1 96 ? -13.702 5.274 10.252 1.00 93.31 96 THR A N 1
ATOM 790 C CA . THR A 1 96 ? -14.474 4.274 11.018 1.00 93.31 96 THR A CA 1
ATOM 791 C C . THR A 1 96 ? -14.576 4.645 12.506 1.00 93.31 96 THR A C 1
ATOM 793 O O . THR A 1 96 ? -15.641 4.522 13.107 1.00 93.31 96 THR A O 1
ATOM 796 N N . ILE A 1 97 ? -13.505 5.169 13.109 1.00 94.50 97 ILE A N 1
ATOM 797 C CA . ILE A 1 97 ? -13.521 5.640 14.507 1.00 94.50 97 ILE A CA 1
ATOM 798 C C . ILE A 1 97 ? -14.337 6.935 14.647 1.00 94.50 97 ILE A C 1
ATOM 800 O O . ILE A 1 97 ? -15.160 7.075 15.560 1.00 94.50 97 ILE A O 1
ATOM 804 N N . LYS A 1 98 ? -14.166 7.879 13.710 1.00 92.19 98 LYS A N 1
ATOM 805 C CA . LYS A 1 98 ? -14.920 9.146 13.662 1.00 92.19 98 LYS A CA 1
ATOM 806 C C . LYS A 1 98 ? -16.425 8.907 13.603 1.00 92.19 98 LYS A C 1
ATOM 808 O O . LYS A 1 98 ? -17.164 9.538 14.355 1.00 92.19 98 LYS A O 1
ATOM 813 N N . SER A 1 99 ? -16.857 7.939 12.800 1.00 90.44 99 SER A N 1
ATOM 814 C CA . SER A 1 99 ? -18.265 7.541 12.676 1.00 90.44 99 SER A CA 1
ATOM 815 C C . SER A 1 99 ? -18.816 6.762 13.886 1.00 90.44 99 SER A C 1
ATOM 817 O O . SER A 1 99 ? -20.026 6.578 14.010 1.00 90.44 99 SER A O 1
ATOM 819 N N . GLY A 1 100 ? -17.958 6.382 14.843 1.00 91.19 100 GLY A N 1
ATOM 820 C CA . GLY A 1 100 ? -18.352 5.676 16.068 1.00 91.19 100 GLY A CA 1
ATOM 821 C C . GLY A 1 100 ? -18.469 4.161 15.900 1.00 91.19 100 GLY A C 1
ATOM 822 O O . GLY A 1 100 ? -18.960 3.479 16.797 1.00 91.19 100 GLY A O 1
ATOM 823 N N . ASN A 1 101 ? -18.008 3.623 14.771 1.00 92.06 101 ASN A N 1
ATOM 824 C CA . ASN A 1 101 ? -17.958 2.190 14.493 1.00 92.06 101 ASN A CA 1
ATOM 825 C C . ASN A 1 101 ? -16.622 1.558 14.934 1.00 92.06 101 ASN A C 1
ATOM 827 O O . ASN A 1 101 ? -16.248 0.492 14.469 1.00 92.06 101 ASN A O 1
ATOM 831 N N . GLY A 1 102 ? -15.879 2.214 15.822 1.00 94.50 102 GLY A N 1
ATOM 832 C CA . GLY A 1 102 ? -14.586 1.766 16.324 1.00 94.50 102 GLY A CA 1
ATOM 833 C C . GLY A 1 102 ? -14.046 2.731 17.372 1.00 94.50 102 GLY A C 1
ATOM 834 O O . GLY A 1 102 ? -14.456 3.891 17.415 1.00 94.50 102 GLY A O 1
ATOM 835 N N . ASP A 1 103 ? -13.122 2.248 18.195 1.00 96.19 103 ASP A N 1
ATOM 836 C CA . ASP A 1 103 ? -12.569 2.999 19.320 1.00 96.19 103 ASP A CA 1
ATOM 837 C C . ASP A 1 103 ? -11.087 3.343 19.106 1.00 96.19 103 ASP A C 1
ATOM 839 O O . ASP A 1 103 ? -10.690 4.488 19.288 1.00 96.19 103 ASP A O 1
ATOM 843 N N . CYS A 1 104 ? -10.249 2.397 18.676 1.00 94.69 104 CYS A N 1
ATOM 844 C CA . CYS A 1 104 ? -8.829 2.669 18.424 1.00 94.69 104 CYS A CA 1
ATOM 845 C C . CYS A 1 104 ? -8.235 1.771 17.333 1.00 94.69 104 CYS A C 1
ATOM 847 O O . CYS A 1 104 ? -8.853 0.794 16.901 1.00 94.69 104 CYS A O 1
ATOM 849 N N . ILE A 1 105 ? -7.025 2.115 16.882 1.00 93.62 105 ILE A N 1
ATOM 850 C CA . ILE A 1 105 ? -6.264 1.330 15.906 1.00 93.62 105 ILE A CA 1
ATOM 851 C C . ILE A 1 105 ? -5.227 0.490 16.646 1.00 93.62 105 ILE A C 1
ATOM 853 O O . ILE A 1 105 ? -4.427 1.012 17.420 1.00 93.62 105 ILE A O 1
ATOM 857 N N . LYS A 1 106 ? -5.208 -0.809 16.357 1.00 89.69 106 LYS A N 1
ATOM 858 C CA . LYS A 1 106 ? -4.129 -1.720 16.723 1.00 89.69 106 LYS A CA 1
ATOM 859 C C . LYS A 1 106 ? -3.322 -2.043 15.477 1.00 89.69 106 LYS A C 1
ATOM 861 O O . LYS A 1 106 ? -3.844 -2.644 14.540 1.00 89.69 106 LYS A O 1
ATOM 866 N N . GLN A 1 107 ? -2.051 -1.667 15.496 1.00 81.06 107 GLN A N 1
ATOM 867 C CA . GLN A 1 107 ? -1.098 -2.055 14.468 1.00 81.06 107 GLN A CA 1
ATOM 868 C C . GLN A 1 107 ? -0.404 -3.352 14.882 1.00 81.06 107 GLN A C 1
ATOM 870 O O . GLN A 1 107 ? 0.115 -3.470 15.992 1.00 81.06 107 GLN A O 1
ATOM 875 N N . ILE A 1 108 ? -0.413 -4.339 13.991 1.00 73.56 108 ILE A N 1
ATOM 876 C CA . ILE A 1 108 ? 0.287 -5.609 14.168 1.00 73.56 108 ILE A CA 1
ATOM 877 C C . ILE A 1 108 ? 1.380 -5.682 13.103 1.00 73.56 108 ILE A C 1
ATOM 879 O O . ILE A 1 108 ? 1.086 -5.701 11.910 1.00 73.56 108 ILE A O 1
ATOM 883 N N . ASN A 1 109 ? 2.636 -5.746 13.546 1.00 60.81 109 ASN A N 1
ATOM 884 C CA . ASN A 1 109 ? 3.815 -5.842 12.680 1.00 60.81 109 ASN A CA 1
ATOM 885 C C . ASN A 1 109 ? 4.249 -7.305 12.490 1.00 60.81 109 ASN A C 1
ATOM 887 O O . ASN A 1 109 ? 5.396 -7.657 12.757 1.00 60.81 109 ASN A O 1
ATOM 891 N N . PHE A 1 110 ? 3.333 -8.181 12.074 1.00 42.00 110 PHE A N 1
ATOM 892 C CA . PHE A 1 110 ? 3.651 -9.579 11.766 1.00 42.00 110 PHE A CA 1
ATOM 893 C C . PHE A 1 110 ? 3.389 -9.826 10.276 1.00 42.00 110 PHE A C 1
ATOM 895 O O . PHE A 1 110 ? 2.241 -9.770 9.844 1.00 42.00 110 PHE A O 1
ATOM 902 N N . PHE A 1 111 ? 4.454 -10.043 9.492 1.00 44.91 111 PHE A N 1
ATOM 903 C CA . PHE A 1 111 ? 4.423 -10.120 8.018 1.00 44.91 111 PHE A CA 1
ATOM 904 C C . PHE A 1 111 ? 3.797 -8.883 7.340 1.00 44.91 111 PHE A C 1
ATOM 906 O O . PHE A 1 111 ? 2.825 -8.983 6.588 1.00 44.91 111 PHE A O 1
ATOM 913 N N . GLY A 1 112 ? 4.358 -7.703 7.620 1.00 57.53 112 GLY A N 1
ATOM 914 C CA . GLY A 1 112 ? 3.883 -6.410 7.113 1.00 57.53 112 GLY A CA 1
ATOM 915 C C . GLY A 1 112 ? 3.052 -5.624 8.131 1.00 57.53 112 GLY A C 1
ATOM 916 O O . GLY A 1 112 ? 2.804 -6.093 9.243 1.00 57.53 112 GLY A O 1
ATOM 917 N N . LYS A 1 113 ? 2.652 -4.400 7.758 1.00 65.50 113 LYS A N 1
ATOM 918 C CA . LYS A 1 113 ? 1.793 -3.538 8.584 1.00 65.50 113 LYS A CA 1
ATOM 919 C C . LYS A 1 113 ? 0.335 -3.956 8.417 1.00 65.50 113 LYS A C 1
ATOM 921 O O . LYS A 1 113 ? -0.260 -3.744 7.359 1.00 65.50 113 LYS A O 1
ATOM 926 N N . HIS A 1 114 ? -0.235 -4.543 9.466 1.00 74.25 114 HIS A N 1
ATOM 927 C CA . HIS A 1 114 ? -1.657 -4.869 9.521 1.00 74.25 114 HIS A CA 1
ATOM 928 C C . HIS A 1 114 ? -2.343 -3.969 10.528 1.00 74.25 114 HIS A C 1
ATOM 930 O O . HIS A 1 114 ? -2.195 -4.143 11.738 1.00 74.25 114 HIS A O 1
ATOM 936 N N . ASP A 1 115 ? -3.100 -3.011 10.009 1.00 85.81 115 ASP A N 1
ATOM 937 C CA . ASP A 1 115 ? -3.890 -2.114 10.834 1.00 85.81 115 ASP A CA 1
ATOM 938 C C . ASP A 1 115 ? -5.269 -2.735 11.060 1.00 85.81 115 ASP A C 1
ATOM 940 O O . ASP A 1 115 ? -5.920 -3.234 10.137 1.00 85.81 115 ASP A O 1
ATOM 944 N N . LYS A 1 116 ? -5.714 -2.724 12.314 1.00 90.12 116 LYS A N 1
ATOM 945 C CA . LYS A 1 116 ? -7.037 -3.195 12.716 1.00 90.12 116 LYS A CA 1
ATOM 946 C C . LYS A 1 116 ? -7.726 -2.135 13.548 1.00 90.12 116 LYS A C 1
ATOM 948 O O . LYS A 1 116 ? -7.105 -1.545 14.426 1.00 90.12 116 LYS A O 1
ATOM 953 N N . VAL A 1 117 ? -9.018 -1.938 13.318 1.00 94.69 117 VAL A N 1
ATOM 954 C CA . VAL A 1 117 ? -9.854 -1.113 14.195 1.00 94.69 117 VAL A CA 1
ATOM 955 C C . VAL A 1 117 ? -10.493 -2.011 15.244 1.00 94.69 117 VAL A C 1
ATOM 957 O O . VAL A 1 117 ? -11.058 -3.057 14.917 1.00 94.69 117 VAL A O 1
ATOM 960 N N . LEU A 1 118 ? -10.382 -1.613 16.506 1.00 96.25 118 LEU A N 1
ATOM 961 C CA . LEU A 1 118 ? -10.939 -2.337 17.642 1.00 96.25 118 LEU A CA 1
ATOM 962 C C . LEU A 1 118 ? -12.204 -1.654 18.149 1.00 96.25 118 LEU A C 1
ATOM 964 O O . LEU A 1 118 ? -12.306 -0.429 18.118 1.00 96.25 118 LEU A O 1
ATOM 968 N N . TYR A 1 119 ? -13.133 -2.452 18.666 1.00 96.62 119 TYR A N 1
ATOM 969 C CA . TYR A 1 119 ? -14.289 -1.979 19.418 1.00 96.62 119 TYR A CA 1
ATOM 970 C C . TYR A 1 119 ? -14.364 -2.700 20.764 1.00 96.62 119 TYR A C 1
ATOM 972 O O . TYR A 1 119 ? -14.420 -3.934 20.810 1.00 96.62 119 TYR A O 1
ATOM 980 N N . PHE A 1 120 ? -14.366 -1.940 21.856 1.00 96.75 120 PHE A N 1
ATOM 981 C CA . PHE A 1 120 ? -14.415 -2.453 23.221 1.00 96.75 120 PHE A CA 1
ATOM 982 C C . PHE A 1 120 ? -15.857 -2.634 23.691 1.00 96.75 120 PHE A C 1
ATOM 984 O O . PHE A 1 120 ? -16.730 -1.788 23.471 1.00 96.75 120 PHE A O 1
ATOM 991 N N . ILE A 1 121 ? -16.093 -3.764 24.360 1.00 95.62 121 ILE A N 1
ATOM 992 C CA . ILE A 1 121 ? -17.404 -4.122 24.907 1.00 95.62 121 ILE A CA 1
ATOM 993 C C . ILE A 1 121 ? -17.743 -3.239 26.111 1.00 95.62 121 ILE A C 1
ATOM 995 O O . ILE A 1 121 ? -18.881 -2.790 26.238 1.00 95.62 121 ILE A O 1
ATOM 999 N N . ASP A 1 122 ? -16.759 -2.951 26.969 1.00 95.88 122 ASP A N 1
ATOM 1000 C CA . ASP A 1 122 ? -16.908 -1.915 27.989 1.00 95.88 122 ASP A CA 1
ATOM 1001 C C . ASP A 1 122 ? -16.872 -0.544 27.309 1.00 95.88 122 ASP A C 1
ATOM 1003 O O . ASP A 1 122 ? -15.824 -0.066 26.867 1.00 95.88 122 ASP A O 1
ATOM 1007 N N . ARG A 1 123 ? -18.039 0.098 27.218 1.00 94.62 123 ARG A N 1
ATOM 1008 C CA . ARG A 1 123 ? -18.176 1.388 26.540 1.00 94.62 123 ARG A CA 1
ATOM 1009 C C . ARG A 1 123 ? -17.495 2.540 27.263 1.00 94.62 123 ARG A C 1
ATOM 1011 O O . ARG A 1 123 ? -17.168 3.514 26.595 1.00 94.62 123 ARG A O 1
ATOM 1018 N N . LYS A 1 124 ? -17.244 2.450 28.574 1.00 96.19 124 LYS A N 1
ATOM 1019 C CA . LYS A 1 124 ? -16.483 3.486 29.284 1.00 96.19 124 LYS A CA 1
ATOM 1020 C C . LYS A 1 124 ? -15.025 3.463 28.828 1.00 96.19 124 LYS A C 1
ATOM 1022 O O . LYS A 1 124 ? -14.484 4.509 28.482 1.00 96.19 124 LYS A O 1
ATOM 1027 N N . VAL A 1 125 ? -14.436 2.267 28.760 1.00 96.00 125 VAL A N 1
ATOM 1028 C CA . VAL A 1 125 ? -13.078 2.062 28.231 1.00 96.00 125 VAL A CA 1
ATOM 1029 C C . VAL A 1 125 ? -13.017 2.422 26.745 1.00 96.00 125 VAL A C 1
ATOM 1031 O O . VAL A 1 125 ? -12.137 3.173 26.327 1.00 96.00 125 VAL A O 1
ATOM 1034 N N . GLY A 1 126 ? -13.980 1.935 25.956 1.00 95.88 126 GLY A N 1
ATOM 1035 C CA . GLY A 1 126 ? -14.062 2.211 24.522 1.00 95.88 126 GLY A CA 1
ATOM 1036 C C . GLY A 1 126 ? -14.149 3.703 24.211 1.00 95.88 126 GLY A C 1
ATOM 1037 O O . GLY A 1 126 ? -13.383 4.195 23.388 1.00 95.88 126 GLY A O 1
ATOM 1038 N N . GLU A 1 127 ? -15.009 4.451 24.908 1.00 96.69 127 GLU A N 1
ATOM 1039 C CA . GLU A 1 127 ? -15.147 5.890 24.672 1.00 96.69 127 GLU A CA 1
ATOM 1040 C C . GLU A 1 127 ? -13.903 6.677 25.104 1.00 96.69 127 GLU A C 1
ATOM 1042 O O . GLU A 1 127 ? -13.495 7.599 24.401 1.00 96.69 127 GLU A O 1
ATOM 1047 N N . GLU A 1 128 ? -13.239 6.292 26.199 1.00 96.69 128 GLU A N 1
ATOM 1048 C CA . GLU A 1 128 ? -11.973 6.918 26.599 1.00 96.69 128 GLU A CA 1
ATOM 1049 C C . GLU A 1 128 ? -10.892 6.743 25.516 1.00 96.69 128 GLU A C 1
ATOM 1051 O O . GLU A 1 128 ? -10.226 7.707 25.125 1.00 96.69 128 GLU A O 1
ATOM 1056 N N . LEU A 1 129 ? -10.736 5.523 24.993 1.00 96.50 129 LEU A N 1
ATOM 1057 C CA . LEU A 1 129 ? -9.786 5.222 23.918 1.00 96.50 129 LEU A CA 1
ATOM 1058 C C . LEU A 1 129 ? -10.172 5.894 22.596 1.00 96.50 129 LEU A C 1
ATOM 1060 O O . LEU A 1 129 ? -9.293 6.352 21.858 1.00 96.50 129 LEU A O 1
ATOM 1064 N N . ARG A 1 130 ? -11.474 6.006 22.319 1.00 96.31 130 ARG A N 1
ATOM 1065 C CA . ARG A 1 130 ? -12.001 6.723 21.160 1.00 96.31 130 ARG A CA 1
ATOM 1066 C C . ARG A 1 130 ? -11.651 8.196 21.207 1.00 96.31 130 ARG A C 1
ATOM 1068 O O . ARG A 1 130 ? -11.108 8.702 20.231 1.00 96.31 130 ARG A O 1
ATOM 1075 N N . GLN A 1 131 ? -11.883 8.872 22.328 1.00 97.31 131 GLN A N 1
ATOM 1076 C CA . GLN A 1 131 ? -11.533 10.287 22.464 1.00 97.31 131 GLN A CA 1
ATOM 1077 C C . GLN A 1 131 ? -10.024 10.516 22.315 1.00 97.31 131 GLN A C 1
ATOM 1079 O O . GLN A 1 131 ? -9.620 11.406 21.569 1.00 97.31 131 GLN A O 1
ATOM 1084 N N . LYS A 1 132 ? -9.184 9.658 22.916 1.00 95.88 132 LYS A N 1
ATOM 1085 C CA . LYS A 1 132 ? -7.721 9.704 22.715 1.00 95.88 132 LYS A CA 1
ATOM 1086 C C . LYS A 1 132 ? -7.334 9.532 21.245 1.00 95.88 132 LYS A C 1
ATOM 1088 O O . LYS A 1 132 ? -6.473 10.254 20.752 1.00 95.88 132 LYS A O 1
ATOM 1093 N N . SER A 1 133 ? -7.981 8.604 20.540 1.00 94.31 133 SER A N 1
ATOM 1094 C CA . SER A 1 133 ? -7.741 8.391 19.111 1.00 94.31 133 SER A CA 1
ATOM 1095 C C . SER A 1 133 ? -8.171 9.608 18.288 1.00 94.31 133 SER A C 1
ATOM 1097 O O . SER A 1 133 ? -7.396 10.102 17.478 1.00 94.31 133 SER A O 1
ATOM 1099 N N . LEU A 1 134 ? -9.380 10.133 18.505 1.00 94.50 134 LEU A N 1
ATOM 1100 C CA . LEU A 1 134 ? -9.883 11.301 17.777 1.00 94.50 134 LEU A CA 1
ATOM 1101 C C . LEU A 1 134 ? -8.987 12.525 17.967 1.00 94.50 134 LEU A C 1
ATOM 1103 O O . LEU A 1 134 ? -8.676 13.192 16.984 1.00 94.50 134 LEU A O 1
ATOM 1107 N N . GLU A 1 135 ? -8.541 12.770 19.197 1.00 95.38 135 GLU A N 1
ATOM 1108 C CA . GLU A 1 135 ? -7.612 13.851 19.520 1.00 95.38 135 GLU A CA 1
ATOM 1109 C C . GLU A 1 135 ? -6.251 13.648 18.839 1.00 95.38 135 GLU A C 1
ATOM 1111 O O . GLU A 1 135 ? -5.732 14.573 18.216 1.00 95.38 135 GLU A O 1
ATOM 1116 N N . GLY A 1 136 ? -5.699 12.430 18.878 1.00 91.00 136 GLY A N 1
ATOM 1117 C CA . GLY A 1 136 ? -4.414 12.112 18.246 1.00 91.00 136 GLY A CA 1
ATOM 1118 C C . GLY A 1 136 ? -4.412 12.246 16.717 1.00 91.00 136 GLY A C 1
ATOM 1119 O O . GLY A 1 136 ? -3.374 12.544 16.134 1.00 91.00 136 GLY A O 1
ATOM 1120 N N . TRP A 1 137 ? -5.569 12.068 16.070 1.00 91.06 137 TRP A N 1
ATOM 1121 C CA . TRP A 1 137 ? -5.718 12.102 14.607 1.00 91.06 137 TRP A CA 1
ATOM 1122 C C . TRP A 1 137 ? -6.401 13.373 14.069 1.00 91.06 137 TRP A C 1
ATOM 1124 O O . TRP A 1 137 ? -6.742 13.432 12.882 1.00 91.06 137 TRP A O 1
ATOM 1134 N N . LYS A 1 138 ? -6.668 14.378 14.916 1.00 90.50 138 LYS A N 1
ATOM 1135 C CA . LYS A 1 138 ? -7.521 15.526 14.553 1.00 90.50 138 LYS A CA 1
ATOM 1136 C C . LYS A 1 138 ? -6.941 16.394 13.429 1.00 90.50 138 LYS A C 1
ATOM 1138 O O . LYS A 1 138 ? -7.685 16.789 12.534 1.00 90.50 138 LYS A O 1
ATOM 1143 N N . ASP A 1 139 ? -5.625 16.599 13.435 1.00 90.38 139 ASP A N 1
ATOM 1144 C CA . ASP A 1 139 ? -4.907 17.469 12.490 1.00 90.38 139 ASP A CA 1
ATOM 1145 C C . ASP A 1 139 ? -4.137 16.678 11.419 1.00 90.38 139 ASP A C 1
ATOM 1147 O O . ASP A 1 139 ? -3.387 17.241 10.619 1.00 90.38 139 ASP A O 1
ATOM 1151 N N . THR A 1 140 ? -4.305 15.353 11.391 1.00 89.06 140 THR A N 1
ATOM 1152 C CA . THR A 1 140 ? -3.574 14.481 10.473 1.00 89.06 140 THR A CA 1
ATOM 1153 C C . THR A 1 140 ? -4.008 14.712 9.031 1.00 89.06 140 THR A C 1
ATOM 1155 O O . THR A 1 140 ? -5.188 14.607 8.684 1.00 89.06 140 THR A O 1
ATOM 1158 N N . LYS A 1 141 ? -3.023 14.957 8.167 1.00 89.94 141 LYS A N 1
ATOM 1159 C CA . LYS A 1 141 ? -3.200 14.982 6.718 1.00 89.94 141 LYS A CA 1
ATOM 1160 C C . LYS A 1 141 ? -2.883 13.608 6.144 1.00 89.94 141 LYS A C 1
ATOM 1162 O O . LYS A 1 141 ? -1.977 12.920 6.606 1.00 89.94 141 LYS A O 1
ATOM 1167 N N . PHE A 1 142 ? -3.649 13.213 5.137 1.00 89.50 142 PHE A N 1
ATOM 1168 C CA . PHE A 1 142 ? -3.470 11.938 4.455 1.00 89.50 142 PHE A CA 1
ATOM 1169 C C . PHE A 1 142 ? -3.005 12.179 3.034 1.00 89.50 142 PHE A C 1
ATOM 1171 O O . PHE A 1 142 ? -3.456 13.121 2.382 1.00 89.50 142 PHE A O 1
ATOM 1178 N N . ALA A 1 143 ? -2.166 11.275 2.559 1.00 92.94 143 ALA A N 1
ATOM 1179 C CA . ALA A 1 143 ? -1.745 11.204 1.178 1.00 92.94 143 ALA A CA 1
ATOM 1180 C C . ALA A 1 143 ? -1.765 9.752 0.699 1.00 92.94 143 ALA A C 1
ATOM 1182 O O . ALA A 1 143 ? -2.079 8.816 1.439 1.00 92.94 143 ALA A O 1
ATOM 1183 N N . TRP A 1 144 ? -1.436 9.575 -0.568 1.00 93.94 144 TRP A N 1
ATOM 1184 C CA . TRP A 1 144 ? -1.272 8.288 -1.217 1.00 93.94 144 TRP A CA 1
ATOM 1185 C C . TRP A 1 144 ? 0.198 8.057 -1.526 1.00 93.94 144 TRP A C 1
ATOM 1187 O O . TRP A 1 144 ? 0.910 9.001 -1.850 1.00 93.94 144 TRP A O 1
ATOM 1197 N N . ALA A 1 145 ? 0.647 6.814 -1.441 1.00 94.00 145 ALA A N 1
ATOM 1198 C CA . ALA A 1 145 ? 1.996 6.406 -1.802 1.00 94.00 145 ALA A CA 1
ATOM 1199 C C . ALA A 1 145 ? 1.948 5.155 -2.679 1.00 94.00 145 ALA A C 1
ATOM 1201 O O . ALA A 1 145 ? 0.975 4.392 -2.656 1.00 94.00 145 ALA A O 1
ATOM 1202 N N . VAL A 1 146 ? 3.017 4.958 -3.446 1.00 94.50 146 VAL A N 1
ATOM 1203 C CA . VAL A 1 146 ? 3.239 3.739 -4.222 1.00 94.50 146 VAL A CA 1
ATOM 1204 C C . VAL A 1 146 ? 4.249 2.886 -3.475 1.00 94.50 146 VAL A C 1
ATOM 1206 O O . VAL A 1 146 ? 5.347 3.351 -3.167 1.00 94.50 146 VAL A O 1
ATOM 1209 N N . GLU A 1 147 ? 3.878 1.642 -3.197 1.00 92.69 147 GLU A N 1
ATOM 1210 C CA . GLU A 1 147 ? 4.821 0.620 -2.758 1.00 92.69 147 GLU A CA 1
ATOM 1211 C C . GLU A 1 147 ? 5.099 -0.349 -3.900 1.00 92.69 147 GLU A C 1
ATOM 1213 O O . GLU A 1 147 ? 4.169 -0.761 -4.594 1.00 92.69 147 GLU A O 1
ATOM 1218 N N . CYS A 1 148 ? 6.354 -0.757 -4.059 1.00 92.38 148 CYS A N 1
ATOM 1219 C CA . CYS A 1 148 ? 6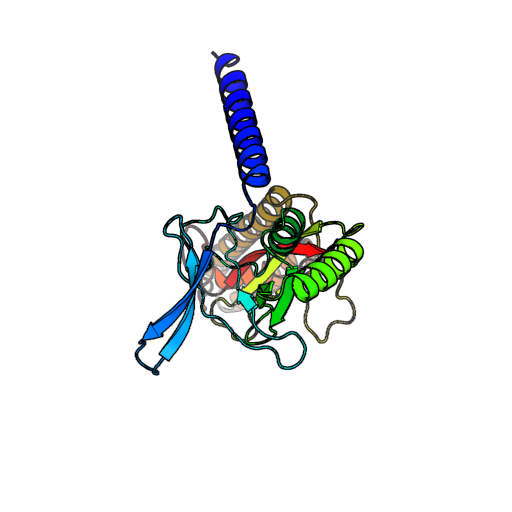.782 -1.718 -5.068 1.00 92.38 148 CYS A CA 1
ATOM 1220 C C . CYS A 1 148 ? 7.617 -2.832 -4.450 1.00 92.38 148 CYS A C 1
ATOM 1222 O O . CYS A 1 148 ? 8.311 -2.640 -3.451 1.00 92.38 148 CYS A O 1
ATOM 1224 N N . GLY A 1 149 ? 7.569 -4.010 -5.057 1.00 90.06 149 GLY A N 1
ATOM 1225 C CA . GLY A 1 149 ? 8.367 -5.138 -4.608 1.00 90.06 149 GLY A CA 1
ATOM 1226 C C . GLY A 1 149 ? 8.067 -6.408 -5.378 1.00 90.06 149 GLY A C 1
ATOM 1227 O O . GLY A 1 149 ? 7.215 -6.437 -6.267 1.00 90.06 149 GLY A O 1
ATOM 1228 N N . ASN A 1 150 ? 8.780 -7.462 -5.007 1.00 87.44 150 ASN A N 1
ATOM 1229 C CA . ASN A 1 150 ? 8.603 -8.770 -5.607 1.00 87.44 150 ASN A CA 1
ATOM 1230 C C . ASN A 1 150 ? 7.345 -9.436 -5.017 1.00 87.44 150 ASN A C 1
ATOM 1232 O O . ASN A 1 150 ? 7.157 -9.459 -3.796 1.00 87.44 150 ASN A O 1
ATOM 1236 N N . LYS A 1 151 ? 6.472 -9.968 -5.877 1.00 85.75 151 LYS A N 1
ATOM 1237 C CA . LYS A 1 151 ? 5.201 -10.608 -5.506 1.00 85.75 151 LYS A CA 1
ATOM 1238 C C . LYS A 1 151 ? 5.406 -11.792 -4.560 1.00 85.75 151 LYS A C 1
ATOM 1240 O O . LYS A 1 151 ? 4.545 -12.027 -3.716 1.00 85.75 151 LYS A O 1
ATOM 1245 N N . ASN A 1 152 ? 6.547 -12.476 -4.671 1.00 80.00 152 ASN A N 1
ATOM 1246 C CA . ASN A 1 152 ? 6.859 -13.697 -3.926 1.00 80.00 152 ASN A CA 1
ATOM 1247 C C . ASN A 1 152 ? 7.832 -13.472 -2.753 1.00 80.00 152 ASN A C 1
ATOM 1249 O O . ASN A 1 152 ? 8.246 -14.436 -2.110 1.00 80.00 152 ASN A O 1
ATOM 1253 N N . SER A 1 153 ? 8.213 -12.225 -2.453 1.00 70.31 153 SER A N 1
ATOM 1254 C CA . SER A 1 153 ? 9.161 -11.943 -1.371 1.00 70.31 153 SER A CA 1
ATOM 1255 C C . SER A 1 153 ? 8.490 -11.772 -0.005 1.00 70.31 153 SER A C 1
ATOM 1257 O O . SER A 1 153 ? 7.525 -11.020 0.144 1.00 70.31 153 SER A O 1
ATOM 1259 N N . PHE A 1 154 ? 9.090 -12.378 1.027 1.00 55.81 154 PHE A N 1
ATOM 1260 C CA . PHE A 1 154 ? 8.752 -12.138 2.435 1.00 55.81 154 PHE A CA 1
ATOM 1261 C C . PHE A 1 154 ? 9.054 -10.706 2.898 1.00 55.81 154 PHE A C 1
ATOM 1263 O O . PHE A 1 154 ? 8.353 -10.199 3.773 1.00 55.81 154 PHE A O 1
ATOM 1270 N N . SER A 1 155 ? 10.064 -10.043 2.319 1.00 58.22 155 SER A N 1
ATOM 1271 C CA . SER A 1 155 ? 10.350 -8.624 2.585 1.00 58.22 155 SER A 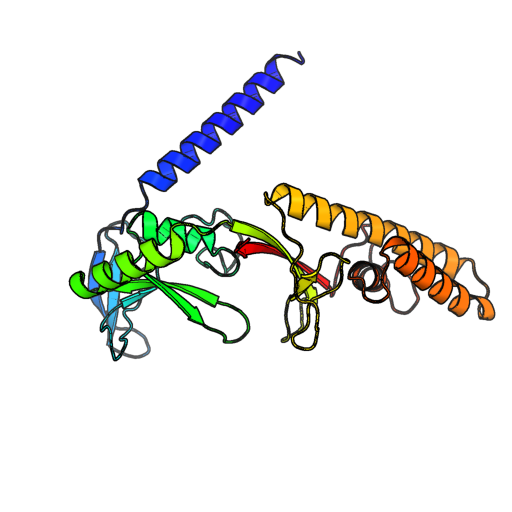CA 1
ATOM 1272 C C . SER A 1 155 ? 9.344 -7.678 1.917 1.00 58.22 155 SER A C 1
ATOM 1274 O O . SER A 1 155 ? 9.310 -6.495 2.246 1.00 58.22 155 SER A O 1
ATOM 1276 N N . GLY A 1 156 ? 8.457 -8.213 1.071 1.00 71.69 156 GLY A N 1
ATOM 1277 C CA . GLY A 1 156 ? 7.238 -7.554 0.630 1.00 71.69 156 GLY A CA 1
ATOM 1278 C C . GLY A 1 156 ? 7.450 -6.335 -0.266 1.00 71.69 156 GLY A C 1
ATOM 1279 O O . GLY A 1 156 ? 8.402 -6.243 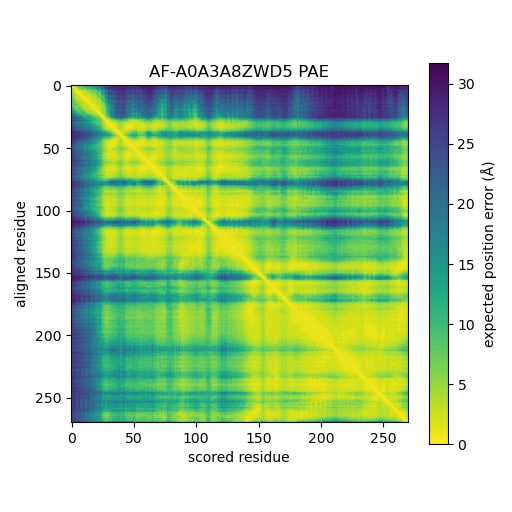-1.041 1.00 71.69 156 GLY A O 1
ATOM 1280 N N . TYR A 1 157 ? 6.475 -5.432 -0.195 1.00 86.25 157 TYR A N 1
ATOM 1281 C CA . TYR A 1 157 ? 6.417 -4.196 -0.963 1.00 86.25 157 TYR A CA 1
ATOM 1282 C C . TYR A 1 157 ? 6.960 -3.073 -0.082 1.00 86.25 157 TYR A C 1
ATOM 1284 O O . TYR A 1 157 ? 6.655 -3.028 1.110 1.00 86.25 157 TYR A O 1
ATOM 1292 N N . ALA A 1 158 ? 7.754 -2.181 -0.665 1.00 87.44 158 ALA A N 1
ATOM 1293 C CA . ALA A 1 158 ? 8.350 -1.047 0.027 1.00 87.44 158 ALA A CA 1
ATOM 1294 C C . ALA A 1 158 ? 7.938 0.270 -0.644 1.00 87.44 158 ALA A C 1
ATOM 1296 O O . ALA A 1 158 ? 7.867 0.312 -1.878 1.00 87.44 158 ALA A O 1
ATOM 1297 N N . PRO A 1 159 ? 7.683 1.344 0.125 1.00 91.06 159 PRO A N 1
ATOM 1298 C CA . PRO A 1 159 ? 7.392 2.658 -0.433 1.00 91.06 159 PRO A CA 1
ATOM 1299 C C . PRO A 1 159 ? 8.521 3.170 -1.326 1.00 91.06 159 PRO A C 1
ATOM 1301 O O . PRO A 1 159 ? 9.694 2.893 -1.080 1.00 91.06 159 PRO A O 1
ATOM 1304 N N . ILE A 1 160 ? 8.163 3.955 -2.337 1.00 92.31 160 ILE A N 1
ATOM 1305 C CA . ILE A 1 160 ? 9.122 4.614 -3.223 1.00 92.31 160 ILE A CA 1
ATOM 1306 C C . ILE A 1 160 ? 9.443 6.029 -2.715 1.00 92.31 160 ILE A C 1
ATOM 1308 O O . ILE A 1 160 ? 8.542 6.754 -2.284 1.00 92.31 160 ILE A O 1
ATOM 1312 N N . ASN A 1 161 ? 10.711 6.440 -2.780 1.00 90.81 161 ASN A N 1
ATOM 1313 C CA . ASN A 1 161 ? 11.156 7.792 -2.435 1.00 90.81 161 ASN A CA 1
ATOM 1314 C C . ASN A 1 161 ? 10.995 8.793 -3.598 1.00 90.81 161 ASN A C 1
ATOM 1316 O O . ASN A 1 161 ? 10.551 8.460 -4.698 1.00 90.81 161 ASN A O 1
ATOM 1320 N N . LEU A 1 162 ? 11.371 10.056 -3.376 1.00 89.88 162 LEU A N 1
ATOM 1321 C CA . LEU A 1 162 ? 11.246 11.113 -4.391 1.00 89.88 162 LEU A CA 1
ATOM 1322 C C . LEU A 1 162 ? 12.031 10.847 -5.689 1.00 89.88 162 LEU A C 1
ATOM 1324 O O . LEU A 1 162 ? 11.634 11.381 -6.728 1.00 89.88 162 LEU A O 1
ATOM 1328 N N . LYS A 1 163 ? 13.083 10.019 -5.637 1.00 88.88 163 LYS A N 1
ATOM 1329 C CA . LYS A 1 163 ? 13.934 9.631 -6.774 1.00 88.88 163 LYS A CA 1
ATOM 1330 C C . LYS A 1 163 ? 13.418 8.406 -7.535 1.00 88.88 163 LYS A C 1
ATOM 1332 O O . LYS A 1 163 ? 13.979 8.049 -8.564 1.00 88.88 163 LYS A O 1
ATOM 1337 N N . GLY A 1 164 ? 12.355 7.754 -7.063 1.00 89.31 164 GLY A N 1
ATOM 1338 C CA . GLY A 1 164 ? 11.872 6.522 -7.686 1.00 89.31 164 GLY A CA 1
ATOM 1339 C C . GLY A 1 164 ? 12.571 5.253 -7.182 1.00 89.31 164 GLY A C 1
ATOM 1340 O O . GLY A 1 164 ? 12.504 4.227 -7.851 1.00 89.31 164 GLY A O 1
ATOM 1341 N N . GLU A 1 165 ? 13.251 5.307 -6.038 1.00 91.62 165 GLU A N 1
ATOM 1342 C CA . GLU A 1 165 ? 13.948 4.164 -5.430 1.00 91.62 165 GLU A CA 1
ATOM 1343 C C . GLU A 1 165 ? 13.076 3.545 -4.331 1.00 91.62 165 GLU A C 1
ATOM 1345 O O . GLU A 1 165 ? 12.328 4.257 -3.653 1.00 91.62 165 GLU A O 1
ATOM 1350 N N . ARG A 1 166 ? 13.169 2.227 -4.122 1.00 90.75 166 ARG A N 1
ATOM 1351 C CA . ARG A 1 166 ? 12.496 1.566 -2.992 1.00 90.75 166 ARG A CA 1
ATOM 1352 C C . ARG A 1 166 ? 13.207 1.905 -1.685 1.00 90.75 166 ARG A C 1
ATOM 1354 O O . ARG A 1 166 ? 14.410 1.708 -1.584 1.00 90.75 166 ARG A O 1
ATOM 1361 N N . ILE A 1 167 ? 12.443 2.330 -0.681 1.00 87.75 167 ILE A N 1
ATOM 1362 C CA . ILE A 1 167 ? 12.963 2.670 0.644 1.00 87.75 167 ILE A CA 1
ATOM 1363 C C . ILE A 1 167 ? 13.215 1.395 1.452 1.00 87.75 167 ILE A C 1
ATOM 1365 O O . ILE A 1 167 ? 12.299 0.628 1.756 1.00 87.75 167 ILE A O 1
ATOM 1369 N N . SER A 1 168 ? 14.462 1.209 1.853 1.00 80.31 168 SER A N 1
ATOM 1370 C CA . SER A 1 168 ? 14.945 0.175 2.754 1.00 80.31 168 SER A CA 1
ATOM 1371 C C . SER A 1 168 ? 15.071 0.688 4.191 1.00 80.31 168 SER A C 1
ATOM 1373 O O . SER A 1 168 ? 15.235 1.877 4.466 1.00 80.31 168 SER A O 1
ATOM 1375 N N . MET A 1 169 ? 15.071 -0.240 5.152 1.00 70.12 169 MET A N 1
ATOM 1376 C CA . MET A 1 169 ? 15.359 0.065 6.559 1.00 70.12 169 MET A CA 1
ATOM 1377 C C . MET A 1 169 ? 16.805 0.519 6.811 1.00 70.12 169 MET A C 1
ATOM 1379 O O . MET A 1 169 ? 17.114 0.926 7.932 1.00 70.12 169 MET A O 1
ATOM 1383 N N . PHE A 1 170 ? 17.676 0.422 5.806 1.00 74.25 170 PHE A N 1
ATOM 1384 C CA . PHE A 1 170 ? 19.076 0.844 5.867 1.00 74.25 170 PHE A CA 1
ATOM 1385 C C . PHE A 1 170 ? 19.326 2.203 5.204 1.00 74.25 170 PHE A C 1
ATOM 1387 O O . PHE A 1 170 ? 20.417 2.739 5.356 1.00 74.25 170 PHE A O 1
ATOM 1394 N N . ASP A 1 171 ? 18.328 2.786 4.534 1.00 76.00 171 ASP A N 1
ATOM 1395 C CA . ASP A 1 171 ? 18.512 4.058 3.836 1.00 76.00 171 ASP A CA 1
ATOM 1396 C C . ASP A 1 171 ? 18.566 5.226 4.823 1.00 76.00 171 ASP A C 1
ATOM 1398 O O . ASP A 1 171 ? 17.846 5.246 5.832 1.00 76.00 171 ASP A O 1
ATOM 1402 N N . GLU A 1 172 ? 19.410 6.210 4.517 1.00 76.25 172 GLU A N 1
ATOM 1403 C CA . GLU A 1 172 ? 19.476 7.481 5.246 1.00 76.25 172 GLU A CA 1
ATOM 1404 C C . GLU A 1 172 ? 18.263 8.361 4.918 1.00 76.25 172 GLU A C 1
ATOM 1406 O O . GLU A 1 172 ? 17.624 8.908 5.815 1.00 76.25 172 GLU A O 1
ATOM 1411 N N . GLU A 1 173 ? 17.902 8.437 3.634 1.00 75.56 173 GLU A N 1
ATOM 1412 C CA . GLU A 1 173 ? 16.762 9.204 3.138 1.00 75.56 173 GLU A CA 1
ATOM 1413 C C . GLU A 1 173 ? 15.533 8.302 2.979 1.00 75.56 173 GLU A C 1
ATOM 1415 O O . GLU A 1 173 ? 15.487 7.426 2.116 1.00 75.56 173 GLU A O 1
ATOM 1420 N N . ARG A 1 174 ? 14.515 8.530 3.813 1.00 80.56 174 ARG A N 1
ATOM 1421 C CA . ARG A 1 174 ? 13.285 7.716 3.865 1.00 80.56 174 ARG A CA 1
ATOM 1422 C C . ARG A 1 174 ? 12.031 8.511 3.534 1.00 80.56 174 ARG A C 1
ATOM 1424 O O . ARG A 1 174 ? 10.923 8.051 3.819 1.00 80.56 174 ARG A O 1
ATOM 1431 N N . THR A 1 175 ? 12.185 9.703 2.960 1.00 88.44 175 THR A N 1
ATOM 1432 C CA . THR A 1 175 ? 11.042 10.508 2.536 1.00 88.44 175 THR A CA 1
ATOM 1433 C C . THR A 1 175 ? 10.298 9.786 1.422 1.00 88.44 175 THR A C 1
ATOM 1435 O O . THR A 1 175 ? 10.771 9.662 0.289 1.00 88.44 175 THR A O 1
ATOM 1438 N N . VAL A 1 176 ? 9.104 9.310 1.764 1.00 91.00 176 VAL A N 1
ATOM 1439 C CA . VAL A 1 176 ? 8.189 8.648 0.838 1.00 91.00 176 VAL A CA 1
ATOM 1440 C C . VAL A 1 176 ? 7.669 9.669 -0.167 1.00 91.00 176 VAL A C 1
ATOM 1442 O O . VAL A 1 176 ? 7.273 10.776 0.198 1.00 91.00 176 VAL A O 1
ATOM 1445 N N . LYS A 1 177 ? 7.622 9.293 -1.445 1.00 93.56 177 LYS A N 1
ATOM 1446 C CA . LYS A 1 177 ? 6.926 10.074 -2.462 1.00 93.56 177 LYS A CA 1
ATOM 1447 C C . LYS A 1 177 ? 5.422 9.943 -2.255 1.00 93.56 177 LYS A C 1
ATOM 1449 O O . LYS A 1 177 ? 4.857 8.859 -2.405 1.00 93.56 177 LYS A O 1
ATOM 1454 N N . THR A 1 178 ? 4.786 11.061 -1.936 1.00 95.19 178 THR A N 1
ATOM 1455 C CA . THR A 1 178 ? 3.357 11.124 -1.647 1.00 95.19 178 THR A CA 1
ATOM 1456 C C . THR A 1 178 ? 2.578 11.879 -2.724 1.00 95.19 178 THR A C 1
ATOM 1458 O O . THR A 1 178 ? 3.122 12.687 -3.479 1.00 95.19 178 THR A O 1
ATOM 1461 N N . PHE A 1 179 ? 1.282 11.584 -2.810 1.00 95.31 179 PHE A N 1
ATOM 1462 C CA . PHE A 1 179 ? 0.344 12.147 -3.777 1.00 95.31 179 PHE A CA 1
ATOM 1463 C C . PHE A 1 179 ? -0.956 12.551 -3.079 1.00 95.31 179 PHE A C 1
ATOM 1465 O O . PHE A 1 179 ? -1.468 11.818 -2.233 1.00 95.31 179 PHE A O 1
ATOM 1472 N N . ASP A 1 180 ? -1.545 13.680 -3.475 1.00 92.44 180 ASP A N 1
ATOM 1473 C CA . ASP A 1 180 ? -2.788 14.165 -2.850 1.00 92.44 180 ASP A CA 1
ATOM 1474 C C . ASP A 1 180 ? -3.994 13.251 -3.130 1.00 92.44 180 ASP A C 1
ATOM 1476 O O . ASP A 1 180 ? -4.935 13.181 -2.340 1.00 92.44 180 ASP A O 1
ATOM 1480 N N . THR A 1 181 ? -3.991 12.557 -4.274 1.00 92.00 181 THR A N 1
ATOM 1481 C CA . THR A 1 181 ? -5.085 11.682 -4.715 1.00 92.00 181 THR A CA 1
ATOM 1482 C C . THR A 1 181 ? -4.568 10.320 -5.161 1.00 92.00 181 THR A C 1
ATOM 1484 O O . THR A 1 181 ? -3.436 10.190 -5.631 1.00 92.00 181 THR A O 1
ATOM 1487 N N . LYS A 1 182 ? -5.435 9.305 -5.048 1.00 91.69 182 LYS A N 1
ATOM 1488 C CA . LYS A 1 182 ? -5.168 7.949 -5.538 1.00 91.69 182 LYS A CA 1
ATOM 1489 C C . LYS A 1 182 ? -4.869 7.959 -7.037 1.00 91.69 182 LYS A C 1
ATOM 1491 O O . LYS A 1 182 ? -3.876 7.380 -7.452 1.00 91.69 182 LYS A O 1
ATOM 1496 N N . ASP A 1 183 ? -5.670 8.692 -7.808 1.00 94.00 183 ASP A N 1
ATOM 1497 C CA . ASP A 1 183 ? -5.545 8.792 -9.265 1.00 94.00 183 ASP A CA 1
ATOM 1498 C C . ASP A 1 183 ? -4.174 9.331 -9.695 1.00 94.00 183 ASP A C 1
ATOM 1500 O O . ASP A 1 183 ? -3.590 8.811 -10.637 1.00 94.00 183 ASP A O 1
ATOM 1504 N N . LYS A 1 184 ? -3.607 10.313 -8.975 1.00 96.19 184 LYS A N 1
ATOM 1505 C CA . LYS A 1 184 ? -2.248 10.815 -9.254 1.00 96.19 184 LYS A CA 1
ATOM 1506 C C . LYS A 1 184 ? -1.178 9.749 -8.992 1.00 96.19 184 LYS A C 1
ATOM 1508 O O . LYS A 1 184 ? -0.205 9.661 -9.737 1.00 96.19 184 LYS A O 1
ATOM 1513 N N . ALA A 1 185 ? -1.342 8.948 -7.938 1.00 95.81 185 ALA A N 1
ATOM 1514 C CA . ALA A 1 185 ? -0.430 7.843 -7.641 1.00 95.81 185 ALA A CA 1
ATOM 1515 C C . ALA A 1 185 ? -0.547 6.716 -8.690 1.00 95.81 185 ALA A C 1
ATOM 1517 O O . ALA A 1 185 ? 0.461 6.140 -9.101 1.00 95.81 185 ALA A O 1
ATOM 1518 N N . GLU A 1 186 ? -1.766 6.433 -9.158 1.00 95.69 186 GLU A N 1
ATOM 1519 C CA . GLU A 1 186 ? -2.040 5.479 -10.241 1.00 95.69 186 GLU A CA 1
ATOM 1520 C C . GLU A 1 186 ? -1.489 5.962 -11.590 1.00 95.69 186 GLU A C 1
ATOM 1522 O O . GLU A 1 186 ? -0.879 5.184 -12.321 1.00 95.69 186 GLU A O 1
ATOM 1527 N N . GLU A 1 187 ? -1.638 7.247 -11.911 1.00 96.75 187 GLU A N 1
ATOM 1528 C CA . GLU A 1 187 ? -1.061 7.857 -13.111 1.00 96.75 187 GLU A CA 1
ATOM 1529 C C . GLU A 1 187 ? 0.469 7.775 -13.088 1.00 96.75 187 GLU A C 1
ATOM 1531 O O . GLU A 1 187 ? 1.085 7.386 -14.080 1.00 96.75 187 GLU A O 1
ATOM 1536 N N . TYR A 1 188 ? 1.084 8.061 -11.936 1.00 95.94 188 TYR A N 1
ATOM 1537 C CA . TYR A 1 188 ? 2.530 7.968 -11.767 1.00 95.94 188 TYR A CA 1
ATOM 1538 C C . TYR A 1 188 ? 3.060 6.557 -12.053 1.00 95.94 188 TYR A C 1
ATOM 1540 O O . TYR A 1 188 ? 3.983 6.398 -12.854 1.00 95.94 188 TYR A O 1
ATOM 1548 N N . VAL A 1 189 ? 2.469 5.520 -11.446 1.00 95.44 189 VAL A N 1
ATOM 1549 C CA . VAL A 1 189 ? 2.941 4.143 -11.664 1.00 95.44 189 VAL A CA 1
ATOM 1550 C C . VAL A 1 189 ? 2.621 3.643 -13.073 1.00 95.44 189 VAL A C 1
ATOM 1552 O O . VAL A 1 189 ? 3.425 2.920 -13.656 1.00 95.44 189 VAL A O 1
ATOM 1555 N N . LYS A 1 190 ? 1.506 4.081 -13.672 1.00 95.81 190 LYS A N 1
ATOM 1556 C CA . LYS A 1 190 ? 1.205 3.795 -15.078 1.00 95.81 190 LYS A CA 1
ATOM 1557 C C . LYS A 1 190 ? 2.270 4.388 -16.004 1.00 95.81 190 LYS A C 1
ATOM 1559 O O . LYS A 1 190 ? 2.744 3.687 -16.891 1.00 95.81 190 LYS A O 1
ATOM 1564 N N . GLY A 1 191 ? 2.705 5.623 -15.751 1.00 95.56 191 GLY A N 1
ATOM 1565 C CA . GLY A 1 191 ? 3.811 6.242 -16.483 1.00 95.56 191 GLY A CA 1
ATOM 1566 C C . GLY A 1 191 ? 5.130 5.473 -16.334 1.00 95.56 191 GLY A C 1
ATOM 1567 O O . GLY A 1 191 ? 5.855 5.304 -17.314 1.00 95.56 191 GLY A O 1
ATOM 1568 N N . LEU A 1 192 ? 5.423 4.940 -15.139 1.00 95.31 192 LEU A N 1
ATOM 1569 C CA . LEU A 1 192 ? 6.581 4.060 -14.930 1.00 95.31 192 LEU A CA 1
ATOM 1570 C C . LEU A 1 192 ? 6.475 2.767 -15.748 1.00 95.31 192 LEU A C 1
ATOM 1572 O O . LEU A 1 192 ? 7.450 2.382 -16.385 1.00 95.31 192 LEU A O 1
ATOM 1576 N N . LEU A 1 193 ? 5.305 2.122 -15.772 1.00 96.31 193 LEU A N 1
ATOM 1577 C CA . LEU A 1 193 ? 5.071 0.897 -16.546 1.00 96.31 193 LEU A CA 1
ATOM 1578 C C . LEU A 1 193 ? 5.185 1.136 -18.055 1.00 96.31 193 LEU A C 1
ATOM 1580 O O . LEU A 1 193 ? 5.833 0.360 -18.751 1.00 96.31 193 LEU A O 1
ATOM 1584 N N . GLU A 1 194 ? 4.602 2.223 -18.562 1.00 96.69 194 GLU A N 1
ATOM 1585 C CA . GLU A 1 194 ? 4.712 2.609 -19.973 1.00 96.69 194 GLU A CA 1
ATOM 1586 C C . GLU A 1 194 ? 6.176 2.854 -20.364 1.00 96.69 194 GLU A C 1
ATOM 1588 O O . GLU A 1 194 ? 6.634 2.408 -21.421 1.00 96.69 194 GLU A O 1
ATOM 1593 N N . LYS A 1 195 ? 6.943 3.511 -19.486 1.00 96.50 195 LYS A N 1
ATOM 1594 C CA . LYS A 1 195 ? 8.369 3.755 -19.708 1.00 96.50 195 LYS A CA 1
ATOM 1595 C C . LYS A 1 195 ? 9.204 2.477 -19.604 1.00 96.50 195 LYS A C 1
ATOM 1597 O O . LYS A 1 195 ? 10.131 2.305 -20.396 1.00 96.50 195 LYS A O 1
ATOM 1602 N N . ALA A 1 196 ? 8.868 1.579 -18.682 1.00 97.31 196 ALA A N 1
ATOM 1603 C CA . ALA A 1 196 ? 9.514 0.278 -18.556 1.00 97.31 196 ALA A CA 1
ATOM 1604 C C . ALA A 1 196 ? 9.295 -0.558 -19.823 1.00 97.31 196 ALA A C 1
ATOM 1606 O O . ALA A 1 196 ? 10.254 -1.026 -20.429 1.00 97.31 196 ALA A O 1
ATOM 1607 N N . ALA A 1 197 ? 8.051 -0.639 -20.301 1.00 97.38 197 ALA A N 1
ATOM 1608 C CA . ALA A 1 197 ? 7.714 -1.344 -21.533 1.00 97.38 197 ALA A CA 1
ATOM 1609 C C . ALA A 1 197 ? 8.458 -0.769 -22.750 1.00 97.38 197 ALA A C 1
ATOM 1611 O O . ALA A 1 197 ? 8.914 -1.524 -23.608 1.00 97.38 197 ALA A O 1
ATOM 1612 N N . PHE A 1 198 ? 8.624 0.558 -22.823 1.00 97.38 198 PHE A N 1
ATOM 1613 C CA . PHE A 1 198 ? 9.444 1.195 -23.856 1.00 97.38 198 PHE A CA 1
ATOM 1614 C C . PHE A 1 198 ? 10.896 0.694 -23.826 1.00 97.38 198 PHE A C 1
ATOM 1616 O O . PHE A 1 198 ? 11.420 0.281 -24.862 1.00 97.38 198 PHE A O 1
ATOM 1623 N N . TYR A 1 199 ? 11.542 0.710 -22.657 1.00 97.75 199 TYR A N 1
ATOM 1624 C CA . TYR A 1 199 ? 12.932 0.271 -22.533 1.00 97.75 199 TYR A CA 1
ATOM 1625 C C . TYR A 1 199 ? 13.094 -1.235 -22.747 1.00 97.75 199 TYR A C 1
ATOM 1627 O O . TYR A 1 199 ? 14.028 -1.623 -23.443 1.00 97.75 199 TYR A O 1
ATOM 1635 N N . ALA A 1 200 ? 12.168 -2.059 -22.250 1.00 97.56 200 ALA A N 1
ATOM 1636 C CA . ALA A 1 200 ? 12.176 -3.506 -22.456 1.00 97.56 200 ALA A CA 1
ATOM 1637 C C . ALA A 1 200 ? 12.081 -3.863 -23.947 1.00 97.56 200 ALA A C 1
ATOM 1639 O O . ALA A 1 200 ? 12.914 -4.604 -24.460 1.00 97.56 200 ALA A O 1
ATOM 1640 N N . LYS A 1 201 ? 11.131 -3.263 -24.680 1.00 97.25 201 LYS A N 1
ATOM 1641 C CA . LYS A 1 201 ? 10.993 -3.462 -26.136 1.00 97.25 201 LYS A CA 1
ATOM 1642 C C . LYS A 1 201 ? 12.240 -3.016 -26.894 1.00 97.25 201 LYS A C 1
ATOM 1644 O O . LYS A 1 201 ? 12.696 -3.702 -27.802 1.00 97.25 201 LYS A O 1
ATOM 1649 N N . ARG A 1 202 ? 12.796 -1.861 -26.518 1.00 96.75 202 ARG A N 1
ATOM 1650 C CA . ARG A 1 202 ? 14.010 -1.328 -27.144 1.00 96.75 202 ARG A CA 1
ATOM 1651 C C . ARG A 1 202 ? 15.222 -2.227 -26.887 1.00 96.75 202 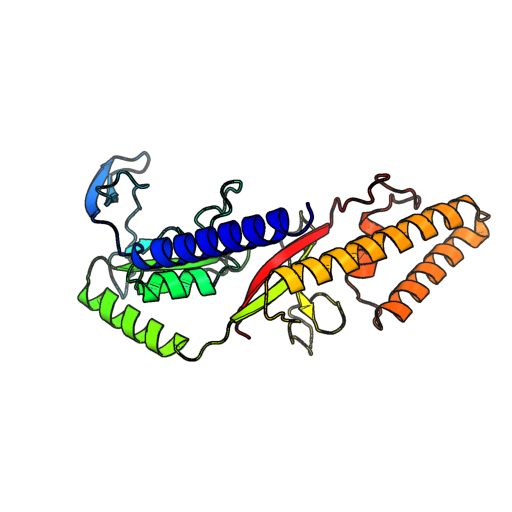ARG A C 1
ATOM 1653 O O . ARG A 1 202 ? 16.008 -2.416 -27.808 1.00 96.75 202 ARG A O 1
ATOM 1660 N N . LEU A 1 203 ? 15.366 -2.759 -25.672 1.00 97.19 203 LEU A N 1
ATOM 1661 C CA . LEU A 1 203 ? 16.433 -3.693 -25.314 1.00 97.19 203 LEU A CA 1
ATOM 1662 C C . LEU A 1 203 ? 16.297 -4.996 -26.098 1.00 97.19 203 LEU A C 1
ATOM 1664 O O . LEU A 1 203 ? 17.239 -5.356 -26.790 1.00 97.19 203 LEU A O 1
ATOM 1668 N N . ALA A 1 204 ? 15.122 -5.628 -26.079 1.00 96.75 204 ALA A N 1
ATOM 1669 C CA . ALA A 1 204 ? 14.885 -6.884 -26.790 1.00 96.75 204 ALA A CA 1
ATOM 1670 C C . ALA A 1 204 ? 15.219 -6.785 -28.288 1.00 96.75 204 ALA A C 1
ATOM 1672 O O . ALA A 1 204 ? 15.925 -7.635 -28.825 1.00 96.75 204 ALA A O 1
ATOM 1673 N N . ASN A 1 205 ? 14.790 -5.703 -28.948 1.00 95.88 205 ASN A N 1
ATOM 1674 C CA . ASN A 1 205 ? 15.099 -5.484 -30.362 1.00 95.88 205 ASN A CA 1
ATOM 1675 C C . ASN A 1 205 ? 16.604 -5.305 -30.599 1.00 95.88 205 ASN A C 1
ATOM 1677 O O . ASN A 1 205 ? 17.182 -5.997 -31.429 1.00 95.88 205 ASN A O 1
ATOM 1681 N N . ARG A 1 206 ? 17.255 -4.405 -29.847 1.00 95.94 206 ARG A N 1
ATOM 1682 C CA . ARG A 1 206 ? 18.689 -4.130 -30.027 1.00 95.94 206 ARG A CA 1
ATOM 1683 C C . ARG A 1 206 ? 19.561 -5.334 -29.690 1.00 95.94 206 ARG A C 1
ATOM 1685 O O . ARG A 1 206 ? 20.593 -5.509 -30.314 1.00 95.94 206 ARG A O 1
ATOM 1692 N N . TYR A 1 207 ? 19.162 -6.131 -28.704 1.00 95.69 207 TYR A N 1
ATOM 1693 C CA . TYR A 1 207 ? 19.882 -7.331 -28.295 1.00 95.69 207 TYR A CA 1
ATOM 1694 C C . TYR A 1 207 ? 19.801 -8.431 -29.361 1.00 95.69 207 TYR A C 1
ATOM 1696 O O . TYR A 1 207 ? 20.781 -9.132 -29.590 1.00 95.69 207 TYR A O 1
ATOM 1704 N N . HIS A 1 208 ? 18.657 -8.557 -30.043 1.00 93.00 208 HIS A N 1
ATOM 1705 C CA . HIS A 1 208 ? 18.479 -9.508 -31.144 1.00 93.00 208 HIS A CA 1
ATOM 1706 C C . HIS A 1 208 ? 19.209 -9.086 -32.430 1.00 93.00 208 HIS A C 1
ATOM 1708 O O . HIS A 1 208 ? 19.620 -9.937 -33.211 1.00 93.00 208 HIS A O 1
ATOM 1714 N N . GLU A 1 209 ? 19.360 -7.779 -32.653 1.00 94.25 209 GLU A N 1
ATOM 1715 C CA . GLU A 1 209 ? 20.091 -7.216 -33.797 1.00 94.25 209 GLU A CA 1
ATOM 1716 C C . GLU A 1 209 ? 21.613 -7.149 -33.579 1.00 94.25 209 GLU A C 1
ATOM 1718 O O . GLU A 1 209 ? 22.346 -6.926 -34.539 1.00 94.25 209 GLU A O 1
ATOM 1723 N N . ALA A 1 210 ? 22.084 -7.302 -32.338 1.00 93.94 210 ALA A N 1
ATOM 1724 C CA . ALA A 1 210 ? 23.494 -7.192 -31.982 1.00 93.94 210 ALA A CA 1
ATOM 1725 C C . ALA A 1 210 ? 24.261 -8.501 -32.203 1.00 93.94 210 ALA A C 1
ATOM 1727 O O . ALA A 1 210 ? 23.750 -9.598 -31.956 1.00 93.94 210 ALA A O 1
ATOM 1728 N N . GLU A 1 211 ? 25.527 -8.361 -32.591 1.00 94.50 211 GLU A N 1
ATOM 1729 C CA . GLU A 1 211 ? 26.483 -9.466 -32.606 1.00 94.50 211 GLU A CA 1
ATOM 1730 C C . GLU A 1 211 ? 26.769 -9.959 -31.179 1.00 94.50 211 GLU A C 1
ATOM 1732 O O . GLU A 1 211 ? 26.585 -9.238 -30.192 1.00 94.50 211 GLU A O 1
ATOM 1737 N N . GLU A 1 212 ? 27.211 -11.212 -31.053 1.00 91.81 212 GLU A N 1
ATOM 1738 C CA . GLU A 1 212 ? 27.346 -11.883 -29.754 1.00 91.81 212 GLU A CA 1
ATOM 1739 C C . GLU A 1 212 ? 28.279 -11.139 -28.781 1.00 91.81 212 GLU A C 1
ATOM 1741 O O . GLU A 1 212 ? 28.003 -11.072 -27.585 1.00 91.81 212 GLU A O 1
ATOM 1746 N N . ASP A 1 213 ? 29.352 -10.533 -29.291 1.00 93.25 213 ASP A N 1
ATOM 1747 C CA . ASP A 1 213 ? 30.326 -9.751 -28.524 1.00 93.25 213 ASP A CA 1
ATOM 1748 C C . ASP A 1 213 ? 29.854 -8.324 -28.184 1.00 93.25 213 ASP A C 1
ATOM 1750 O O . ASP A 1 213 ? 30.442 -7.665 -27.325 1.00 93.25 213 ASP A O 1
ATOM 1754 N N . GLU A 1 214 ? 28.766 -7.847 -28.796 1.00 93.69 214 GLU A N 1
ATOM 1755 C CA . GLU A 1 214 ? 28.178 -6.526 -28.539 1.00 93.69 214 GLU A CA 1
ATOM 1756 C C . GLU A 1 214 ? 26.970 -6.569 -27.591 1.00 93.69 214 GLU A C 1
ATOM 1758 O O . GLU A 1 214 ? 26.571 -5.539 -27.037 1.00 93.69 214 GLU A O 1
ATOM 1763 N N . LYS A 1 215 ? 26.391 -7.752 -27.365 1.00 92.81 215 LYS A N 1
ATOM 1764 C CA . LYS A 1 215 ? 25.186 -7.950 -26.547 1.00 92.81 215 LYS A CA 1
ATOM 1765 C C . LYS A 1 215 ? 25.295 -7.387 -25.129 1.00 92.81 215 LYS A C 1
ATOM 1767 O O . LYS A 1 215 ? 24.359 -6.738 -24.658 1.00 92.81 215 LYS A O 1
ATOM 1772 N N . GLU A 1 216 ? 26.431 -7.580 -24.463 1.00 93.75 216 GLU A N 1
ATOM 1773 C CA . GLU A 1 216 ? 26.667 -7.042 -23.114 1.00 93.75 216 GLU A CA 1
ATOM 1774 C C . GLU A 1 216 ? 26.664 -5.503 -23.118 1.00 93.75 216 GLU A C 1
ATOM 1776 O O . GLU A 1 216 ? 25.976 -4.874 -22.311 1.00 93.75 216 GLU A O 1
ATOM 1781 N N . ASN A 1 217 ? 27.296 -4.883 -24.122 1.00 95.38 217 ASN A N 1
ATOM 1782 C CA . ASN A 1 217 ? 27.298 -3.426 -24.287 1.00 95.38 217 ASN A CA 1
ATOM 1783 C C . ASN A 1 217 ? 25.881 -2.860 -24.503 1.00 95.38 217 ASN A C 1
ATOM 1785 O O . ASN A 1 217 ? 25.579 -1.745 -24.065 1.00 95.38 217 ASN A O 1
ATOM 1789 N N . VAL A 1 218 ? 24.988 -3.602 -25.171 1.00 96.12 218 VAL A N 1
ATOM 1790 C CA . VAL A 1 218 ? 23.584 -3.193 -25.358 1.00 96.12 218 VAL A CA 1
ATOM 1791 C C . VAL A 1 218 ? 22.825 -3.164 -24.027 1.00 96.12 218 VAL A C 1
ATOM 1793 O O . VAL A 1 218 ? 22.037 -2.233 -23.794 1.00 96.12 218 VAL A O 1
ATOM 1796 N N . ILE A 1 219 ? 23.066 -4.147 -23.154 1.00 95.19 219 ILE A N 1
ATOM 1797 C CA . ILE A 1 219 ? 22.484 -4.197 -21.807 1.00 95.19 219 ILE A CA 1
ATOM 1798 C C . ILE A 1 219 ? 22.994 -3.007 -20.988 1.00 95.19 219 ILE A C 1
ATOM 1800 O O . ILE A 1 219 ? 22.183 -2.218 -20.494 1.00 95.19 219 ILE A O 1
ATOM 1804 N N . ASP A 1 220 ? 24.312 -2.811 -20.928 1.00 95.56 220 ASP A N 1
ATOM 1805 C CA . ASP A 1 220 ? 24.941 -1.728 -20.165 1.00 95.56 220 ASP A CA 1
ATOM 1806 C C . ASP A 1 220 ? 24.470 -0.345 -20.617 1.00 95.56 220 ASP A C 1
ATOM 1808 O O . ASP A 1 220 ? 24.118 0.511 -19.797 1.00 95.56 220 ASP A O 1
ATOM 1812 N N . GLN A 1 221 ? 24.385 -0.123 -21.931 1.00 96.00 221 GLN A N 1
ATOM 1813 C CA . GLN A 1 221 ? 23.883 1.137 -22.466 1.00 96.00 221 GLN A CA 1
ATOM 1814 C C . GLN A 1 221 ? 22.403 1.344 -22.124 1.00 96.00 221 GLN A C 1
ATOM 1816 O O . GLN A 1 221 ? 21.983 2.467 -21.850 1.00 96.00 221 GLN A O 1
ATOM 1821 N N . THR A 1 222 ? 21.599 0.279 -22.103 1.00 96.38 222 THR A N 1
ATOM 1822 C CA . THR A 1 222 ? 20.197 0.381 -21.683 1.00 96.38 222 THR A CA 1
ATOM 1823 C C . THR A 1 222 ? 20.082 0.735 -20.204 1.00 96.38 222 THR A C 1
ATOM 1825 O O . THR A 1 222 ? 19.309 1.631 -19.864 1.00 96.38 222 THR A O 1
ATOM 1828 N N . ILE A 1 223 ? 20.873 0.098 -19.336 1.00 95.75 223 ILE A N 1
ATOM 1829 C CA . ILE A 1 223 ? 20.931 0.422 -17.904 1.00 95.75 223 ILE A CA 1
ATOM 1830 C C . ILE A 1 223 ? 21.344 1.884 -17.712 1.00 95.75 223 ILE A C 1
ATOM 1832 O O . ILE A 1 223 ? 20.720 2.610 -16.938 1.00 95.75 223 ILE A O 1
ATOM 1836 N N . LYS A 1 224 ? 22.351 2.351 -18.456 1.00 96.25 224 LYS A N 1
ATOM 1837 C CA . LYS A 1 224 ? 22.800 3.744 -18.416 1.00 96.25 224 LYS A CA 1
ATOM 1838 C C . LYS A 1 224 ? 21.691 4.720 -18.818 1.00 96.25 224 LYS A C 1
ATOM 1840 O O . LYS A 1 224 ? 21.449 5.672 -18.081 1.00 96.25 224 LYS A O 1
ATOM 1845 N N . ASP A 1 225 ? 20.986 4.458 -19.917 1.00 96.06 225 ASP A N 1
ATOM 1846 C CA . ASP A 1 225 ? 19.869 5.293 -20.380 1.00 96.06 225 ASP A CA 1
ATOM 1847 C C . ASP A 1 225 ? 18.711 5.334 -19.362 1.00 96.06 225 ASP A C 1
ATOM 1849 O O . ASP A 1 225 ? 18.079 6.375 -19.159 1.00 96.06 225 ASP A O 1
ATOM 1853 N N . ILE A 1 226 ? 18.416 4.201 -18.712 1.00 96.25 226 ILE A N 1
ATOM 1854 C CA . ILE A 1 226 ? 17.415 4.123 -17.637 1.00 96.25 226 ILE A CA 1
ATOM 1855 C C . ILE A 1 226 ? 17.856 4.983 -16.453 1.00 96.25 226 ILE A C 1
ATOM 1857 O O . ILE A 1 226 ? 17.066 5.795 -15.967 1.00 96.25 226 ILE A O 1
ATOM 1861 N N . ASN A 1 227 ? 19.108 4.837 -16.019 1.00 94.19 227 ASN A N 1
ATOM 1862 C CA . ASN A 1 227 ? 19.651 5.551 -14.868 1.00 94.19 227 ASN A CA 1
ATOM 1863 C C . ASN A 1 227 ? 19.722 7.063 -15.107 1.00 94.19 227 ASN A C 1
ATOM 1865 O O . ASN A 1 227 ? 19.401 7.845 -14.213 1.00 94.19 227 ASN A O 1
ATOM 1869 N N . GLU A 1 228 ? 20.096 7.481 -16.317 1.00 94.81 228 GLU A N 1
ATOM 1870 C CA . GLU A 1 228 ? 20.125 8.889 -16.717 1.00 94.81 228 GLU A CA 1
ATOM 1871 C C . GLU A 1 228 ? 18.715 9.491 -16.733 1.00 94.81 228 GLU A C 1
ATOM 1873 O O . GLU A 1 228 ? 18.499 10.571 -16.187 1.00 94.81 228 GLU A O 1
ATOM 1878 N N .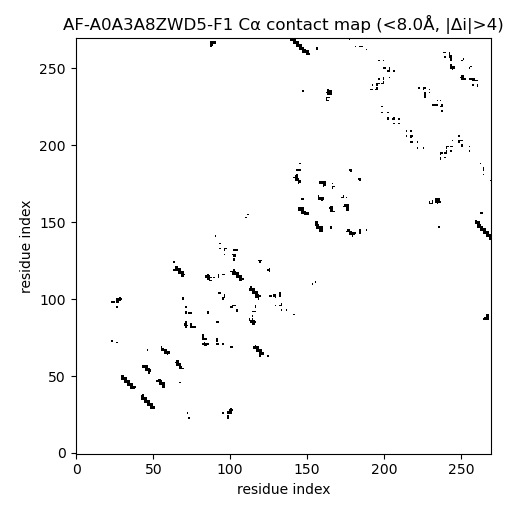 PHE A 1 229 ? 17.729 8.762 -17.269 1.00 93.31 229 PHE A N 1
ATOM 1879 C CA . PHE A 1 229 ? 16.331 9.191 -17.236 1.00 93.31 229 PHE A CA 1
ATOM 1880 C C . PHE A 1 229 ? 15.771 9.273 -15.809 1.00 93.31 229 PHE A C 1
ATOM 1882 O O . PHE A 1 229 ? 15.066 10.226 -15.477 1.00 93.31 229 PHE A O 1
ATOM 1889 N N . ALA A 1 230 ? 16.051 8.271 -14.975 1.00 90.75 230 ALA A N 1
ATOM 1890 C CA . ALA A 1 230 ? 15.552 8.218 -13.605 1.00 90.75 230 ALA A CA 1
ATOM 1891 C C . ALA A 1 230 ? 16.281 9.196 -12.668 1.00 90.75 230 ALA A C 1
ATOM 1893 O O . ALA A 1 230 ? 15.756 9.534 -11.608 1.00 90.75 230 ALA A O 1
ATOM 1894 N N . GLY A 1 231 ? 17.488 9.640 -13.033 1.00 91.12 231 GLY A N 1
ATOM 1895 C CA . GLY A 1 231 ? 18.363 10.425 -12.162 1.00 91.12 231 GLY A CA 1
ATOM 1896 C C . GLY A 1 231 ? 18.944 9.618 -10.993 1.00 91.12 231 GLY A C 1
ATOM 1897 O O . GLY A 1 231 ? 19.405 10.206 -10.015 1.00 91.12 231 GLY A O 1
ATOM 1898 N N . THR A 1 232 ? 18.899 8.284 -11.067 1.00 90.12 232 THR A N 1
ATOM 1899 C CA . THR A 1 232 ? 19.418 7.359 -10.051 1.00 90.12 232 THR A CA 1
ATOM 1900 C C . THR A 1 232 ? 19.727 5.983 -10.645 1.00 90.12 232 THR A C 1
ATOM 1902 O O . THR A 1 232 ? 19.109 5.573 -11.622 1.00 90.12 232 THR A O 1
ATOM 1905 N N . GLN A 1 233 ? 20.659 5.257 -10.020 1.00 88.38 233 GLN A N 1
ATOM 1906 C CA . GLN A 1 233 ? 21.025 3.879 -10.356 1.00 88.38 233 GLN A CA 1
ATOM 1907 C C . GLN A 1 233 ? 20.106 2.817 -9.731 1.00 88.38 233 GLN A C 1
ATOM 1909 O O . GLN A 1 233 ? 20.140 1.662 -10.141 1.00 88.38 233 GLN A O 1
ATOM 1914 N N . PHE A 1 234 ? 19.282 3.191 -8.747 1.00 85.56 234 PHE A N 1
ATOM 1915 C CA . PHE A 1 234 ? 18.464 2.255 -7.959 1.00 85.56 234 PHE A CA 1
ATOM 1916 C C . PHE A 1 234 ? 16.964 2.410 -8.228 1.00 85.56 234 PHE A C 1
ATOM 1918 O O . PHE A 1 234 ? 16.123 2.154 -7.363 1.00 85.56 234 PHE A O 1
ATOM 1925 N N . SER A 1 235 ? 16.614 2.886 -9.423 1.00 89.88 235 SER A N 1
ATOM 1926 C CA . SER A 1 235 ? 15.220 3.115 -9.775 1.00 89.88 235 SER A CA 1
ATOM 1927 C C . SER A 1 235 ? 14.456 1.800 -9.898 1.00 89.88 235 SER A C 1
ATOM 1929 O O . SER A 1 235 ? 14.882 0.883 -10.600 1.00 89.88 235 SER A O 1
ATOM 1931 N N . VAL A 1 236 ? 13.245 1.776 -9.342 1.00 93.69 236 VAL A N 1
ATOM 1932 C CA . VAL A 1 236 ? 12.242 0.731 -9.603 1.00 93.69 236 VAL A CA 1
ATOM 1933 C C . VAL A 1 236 ? 11.916 0.578 -11.096 1.00 93.69 236 VAL A C 1
ATOM 1935 O O . VAL A 1 236 ? 11.455 -0.474 -11.527 1.00 93.69 236 VAL A O 1
ATOM 1938 N N . LEU A 1 237 ? 12.189 1.603 -11.913 1.00 95.38 237 LEU A N 1
ATOM 1939 C CA . LEU A 1 237 ? 12.062 1.510 -13.365 1.00 95.38 237 LEU A CA 1
ATOM 1940 C C . LEU A 1 237 ? 12.953 0.402 -13.942 1.00 95.38 237 LEU A C 1
ATOM 1942 O O . LEU A 1 237 ? 12.500 -0.325 -14.820 1.00 95.38 237 LEU A O 1
ATOM 1946 N N . SER A 1 238 ? 14.183 0.259 -13.441 1.00 94.44 238 SER A N 1
ATOM 1947 C CA . SER A 1 238 ? 15.099 -0.799 -13.880 1.00 94.44 238 SER A CA 1
ATOM 1948 C C . SER A 1 238 ? 14.547 -2.178 -13.508 1.00 94.44 238 SER A C 1
ATOM 1950 O O . SER A 1 238 ? 14.413 -3.036 -14.379 1.00 94.44 238 SER A O 1
ATOM 1952 N N . ASP A 1 239 ? 14.099 -2.343 -12.255 1.00 93.94 239 ASP A N 1
ATOM 1953 C CA . ASP A 1 239 ? 13.449 -3.573 -11.773 1.00 93.94 239 ASP A CA 1
ATOM 1954 C C . ASP A 1 239 ? 12.276 -3.983 -12.689 1.00 93.94 239 ASP A C 1
ATOM 1956 O O . ASP A 1 239 ? 12.150 -5.144 -13.075 1.00 93.94 239 ASP A O 1
ATOM 1960 N N . PHE A 1 240 ? 11.433 -3.024 -13.089 1.00 96.06 240 PHE A N 1
ATOM 1961 C CA . PHE A 1 240 ? 10.306 -3.281 -13.990 1.00 96.06 240 PHE A CA 1
ATOM 1962 C C . PHE A 1 240 ? 10.733 -3.665 -15.407 1.00 96.06 240 PHE A C 1
ATOM 1964 O O . PHE A 1 240 ? 10.115 -4.546 -15.996 1.00 96.06 240 PHE A O 1
ATOM 1971 N N . VAL A 1 241 ? 11.763 -3.021 -15.966 1.00 96.50 241 VAL A N 1
ATOM 1972 C CA . VAL A 1 241 ? 12.263 -3.340 -17.315 1.00 96.50 241 VAL A CA 1
ATOM 1973 C C . VAL A 1 241 ? 12.732 -4.786 -17.383 1.00 96.50 241 VAL A C 1
ATOM 1975 O O . VAL A 1 241 ? 12.323 -5.516 -18.285 1.00 96.50 241 VAL A O 1
ATOM 1978 N N . PHE A 1 242 ? 13.559 -5.206 -16.427 1.00 95.06 242 PHE A N 1
ATOM 1979 C CA . PHE A 1 242 ? 14.115 -6.556 -16.428 1.00 95.06 242 PHE A CA 1
ATOM 1980 C C . PHE A 1 242 ? 13.085 -7.619 -16.043 1.00 95.06 242 PHE A C 1
ATOM 1982 O O . PHE A 1 242 ? 13.147 -8.725 -16.566 1.00 95.06 242 PHE A O 1
ATOM 1989 N N . ASP A 1 243 ? 12.073 -7.293 -15.232 1.00 95.19 243 ASP A N 1
ATOM 1990 C CA . ASP A 1 243 ? 10.967 -8.224 -14.977 1.00 95.19 243 ASP A CA 1
ATOM 1991 C C . ASP A 1 243 ? 10.107 -8.496 -16.226 1.00 95.19 243 ASP A C 1
ATOM 1993 O O . ASP A 1 243 ? 9.508 -9.563 -16.342 1.00 95.19 243 ASP A O 1
ATOM 1997 N N . MET A 1 244 ? 10.057 -7.568 -17.187 1.00 96.62 244 MET A N 1
ATOM 1998 C CA . MET A 1 244 ? 9.342 -7.762 -18.459 1.00 96.62 244 MET A CA 1
ATOM 1999 C C . MET A 1 244 ? 10.115 -8.637 -19.462 1.00 96.62 244 MET A C 1
ATOM 2001 O O . MET A 1 244 ? 9.560 -8.985 -20.511 1.00 96.62 244 MET A O 1
ATOM 2005 N N . LEU A 1 245 ? 11.370 -8.989 -19.159 1.00 95.50 245 LEU A N 1
ATOM 2006 C CA . LEU A 1 245 ? 12.282 -9.709 -20.045 1.00 95.50 245 LEU A CA 1
ATOM 2007 C C . LEU A 1 245 ? 12.634 -11.104 -19.510 1.00 95.50 245 LEU A C 1
ATOM 2009 O O . LEU A 1 245 ? 12.670 -11.342 -18.305 1.00 95.50 245 LEU A O 1
ATOM 2013 N N . THR A 1 246 ? 12.895 -12.047 -20.408 1.00 93.56 246 THR A N 1
ATOM 2014 C CA . THR A 1 246 ? 13.520 -13.333 -20.084 1.00 93.56 246 THR A CA 1
ATOM 2015 C C . THR A 1 246 ? 15.017 -13.143 -19.817 1.00 93.56 246 THR A C 1
ATOM 2017 O O . THR A 1 246 ? 15.578 -12.074 -20.067 1.00 93.56 246 THR A O 1
ATOM 2020 N N . GLY A 1 247 ? 15.689 -14.197 -19.339 1.00 87.38 247 GLY A N 1
ATOM 2021 C CA . GLY A 1 247 ? 17.148 -14.190 -19.167 1.00 87.38 247 GLY A CA 1
ATOM 2022 C C . GLY A 1 247 ? 17.921 -13.943 -20.468 1.00 87.38 247 GLY A C 1
ATOM 2023 O O . GLY A 1 247 ? 19.020 -13.402 -20.422 1.00 87.38 247 GLY A O 1
ATOM 2024 N N . ASP A 1 248 ? 17.308 -14.244 -21.615 1.00 89.50 248 ASP A N 1
ATOM 2025 C CA . ASP A 1 248 ? 17.882 -14.054 -22.952 1.00 89.50 248 ASP A CA 1
ATOM 2026 C C . ASP A 1 248 ? 17.475 -12.705 -23.580 1.00 89.50 248 ASP A C 1
ATOM 2028 O O . ASP A 1 248 ? 17.556 -12.517 -24.792 1.00 89.50 248 ASP A O 1
ATOM 2032 N N . CYS A 1 249 ? 17.008 -11.755 -22.758 1.00 92.31 249 CYS A N 1
ATOM 2033 C CA . CYS A 1 249 ? 16.533 -10.433 -23.177 1.00 92.31 249 CYS A CA 1
ATOM 2034 C C . CYS A 1 249 ? 15.361 -10.460 -24.180 1.00 92.31 249 CYS A C 1
ATOM 2036 O O . CYS A 1 249 ? 15.145 -9.490 -24.905 1.00 92.31 249 CYS A O 1
ATOM 2038 N N . GLU A 1 250 ? 14.551 -11.520 -24.191 1.00 93.69 250 GLU A N 1
ATOM 2039 C CA . GLU A 1 250 ? 13.295 -11.562 -24.948 1.00 93.69 250 GLU A CA 1
ATOM 2040 C C . GLU A 1 250 ? 12.135 -11.022 -24.110 1.00 93.69 250 GLU A C 1
ATOM 2042 O O . GLU A 1 250 ? 12.120 -11.144 -22.889 1.00 93.69 250 GLU A O 1
ATOM 2047 N N . LEU A 1 251 ? 11.109 -10.451 -24.740 1.00 95.56 251 LEU A N 1
ATOM 2048 C CA . LEU A 1 251 ? 9.905 -10.039 -24.014 1.00 95.56 251 LEU A CA 1
ATOM 2049 C C . LEU A 1 251 ? 9.149 -11.267 -23.492 1.00 95.56 251 LEU A C 1
ATOM 2051 O O . LEU A 1 251 ? 8.735 -12.113 -24.283 1.00 95.56 251 LEU A O 1
ATOM 2055 N N . LYS A 1 252 ? 8.852 -11.314 -22.185 1.00 93.75 252 LYS A N 1
ATOM 2056 C CA . LYS A 1 252 ? 7.994 -12.370 -21.607 1.00 93.75 252 LYS A CA 1
ATOM 2057 C C . LYS A 1 252 ? 6.583 -12.356 -22.205 1.00 93.75 252 LYS A C 1
ATOM 2059 O O . LYS A 1 252 ? 5.944 -13.396 -22.345 1.00 93.75 252 LYS A O 1
ATOM 2064 N N . SER A 1 253 ? 6.075 -11.167 -22.536 1.00 92.69 253 SER A N 1
ATOM 2065 C CA . SER A 1 253 ? 4.792 -10.974 -23.213 1.00 92.69 253 SER A CA 1
ATOM 2066 C C . SER A 1 253 ? 4.805 -9.713 -24.080 1.00 92.69 253 SER A C 1
ATOM 2068 O O . SER A 1 253 ? 5.491 -8.735 -23.778 1.00 92.69 253 SER A O 1
ATOM 2070 N N . PHE A 1 254 ? 4.003 -9.698 -25.151 1.00 87.44 254 PHE A N 1
ATOM 2071 C CA . PHE A 1 254 ? 3.857 -8.523 -26.027 1.00 87.44 254 PHE A CA 1
ATOM 2072 C C . PHE A 1 254 ? 3.300 -7.288 -25.291 1.00 87.44 254 PHE A C 1
ATOM 2074 O O . PHE A 1 254 ? 3.618 -6.138 -25.620 1.00 87.44 254 PHE A O 1
ATOM 2081 N N . GLU A 1 255 ? 2.466 -7.540 -24.282 1.00 89.56 255 GLU A N 1
ATOM 2082 C CA . GLU A 1 255 ? 1.854 -6.526 -23.424 1.00 89.56 255 GLU A CA 1
ATOM 2083 C C . GLU A 1 255 ? 2.828 -5.970 -22.372 1.00 89.56 255 GLU A C 1
ATOM 2085 O O . GLU A 1 255 ? 2.513 -4.961 -21.748 1.00 89.56 255 GLU A O 1
ATOM 2090 N N . CYS A 1 256 ? 4.014 -6.576 -22.210 1.00 91.44 256 CYS A N 1
ATOM 2091 C CA . CYS 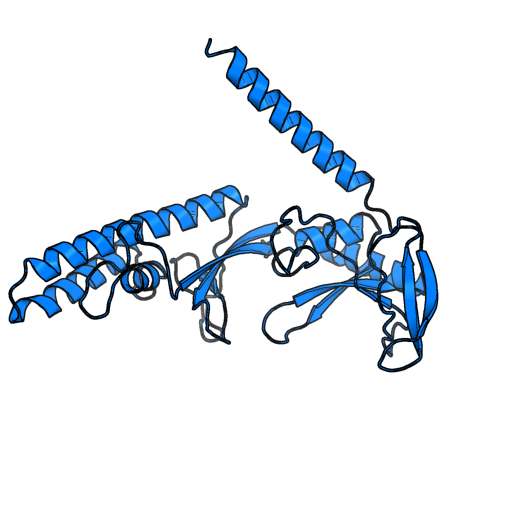A 1 256 ? 5.026 -6.188 -21.223 1.00 91.44 256 CYS A CA 1
ATOM 2092 C C . CYS A 1 256 ? 4.455 -6.134 -19.799 1.00 91.44 256 CYS A C 1
ATOM 2094 O O . CYS A 1 256 ? 4.579 -5.147 -19.077 1.00 91.44 256 CYS A O 1
ATOM 2096 N N . THR A 1 257 ? 3.773 -7.203 -19.407 1.00 90.38 257 THR A N 1
ATOM 2097 C CA . THR A 1 257 ? 3.193 -7.346 -18.070 1.00 90.38 257 THR A CA 1
ATOM 2098 C C . THR A 1 257 ? 4.260 -7.714 -17.045 1.00 90.38 257 THR A C 1
ATOM 2100 O O . THR A 1 257 ? 5.089 -8.576 -17.323 1.00 90.38 257 THR A O 1
ATOM 2103 N N . LEU A 1 258 ? 4.194 -7.127 -15.846 1.00 91.69 258 LEU A N 1
ATOM 2104 C CA . LEU A 1 258 ? 5.049 -7.534 -14.728 1.00 91.69 258 LEU A CA 1
ATOM 2105 C C . LEU A 1 258 ? 4.638 -8.911 -14.194 1.00 91.69 258 LEU A C 1
ATOM 2107 O O . LEU A 1 258 ? 3.459 -9.141 -13.886 1.00 91.69 258 LEU A O 1
ATOM 2111 N N . ASP A 1 259 ? 5.613 -9.794 -14.015 1.00 87.62 259 ASP A N 1
ATOM 2112 C CA . ASP A 1 259 ? 5.416 -11.169 -13.565 1.00 87.62 259 ASP A CA 1
ATOM 2113 C C . ASP A 1 259 ? 5.894 -11.356 -12.124 1.00 87.62 259 ASP A C 1
ATOM 2115 O O . ASP A 1 259 ? 5.080 -11.644 -11.243 1.00 87.62 259 ASP A O 1
ATOM 2119 N N . GLU A 1 260 ? 7.162 -11.074 -11.837 1.00 89.12 260 GLU A N 1
ATOM 2120 C CA . GLU A 1 260 ? 7.718 -11.199 -10.492 1.00 89.12 260 GLU A CA 1
ATOM 2121 C C . GLU A 1 260 ? 7.554 -9.921 -9.677 1.00 89.12 260 GLU A C 1
ATOM 2123 O O . GLU A 1 260 ? 7.429 -9.987 -8.454 1.00 89.12 260 GLU A O 1
ATOM 2128 N N . TYR A 1 261 ? 7.506 -8.754 -10.320 1.00 91.50 261 TYR A N 1
ATOM 2129 C CA . TYR A 1 261 ? 7.336 -7.474 -9.639 1.00 91.50 261 TYR A CA 1
ATOM 2130 C C . TYR A 1 261 ? 5.886 -7.000 -9.626 1.00 91.50 261 TYR A C 1
ATOM 2132 O O . TYR A 1 261 ? 5.072 -7.294 -10.497 1.00 91.50 261 TYR A O 1
ATOM 2140 N N . GLY A 1 262 ? 5.535 -6.224 -8.609 1.00 91.69 262 GLY A N 1
ATOM 2141 C CA . GLY A 1 262 ? 4.244 -5.561 -8.547 1.00 91.69 262 GLY A CA 1
ATOM 2142 C C . GLY A 1 262 ? 4.303 -4.245 -7.796 1.00 91.69 262 GLY A C 1
ATOM 2143 O O . GLY A 1 262 ? 5.328 -3.854 -7.230 1.00 91.69 262 GLY A O 1
ATOM 2144 N N . TYR A 1 263 ? 3.160 -3.565 -7.783 1.00 92.75 263 TYR A N 1
ATOM 2145 C CA . TYR A 1 263 ? 2.962 -2.345 -7.014 1.00 92.75 263 TYR A CA 1
ATOM 2146 C C . TYR A 1 263 ? 1.627 -2.350 -6.258 1.00 92.75 263 TYR A C 1
ATOM 2148 O O . TYR A 1 263 ? 0.700 -3.092 -6.590 1.00 92.75 263 TYR A O 1
ATOM 2156 N N . LYS A 1 264 ? 1.539 -1.517 -5.221 1.00 90.56 264 LYS A N 1
ATOM 2157 C CA . LYS A 1 264 ? 0.321 -1.235 -4.457 1.00 90.56 264 LYS A CA 1
ATOM 2158 C C . LYS A 1 264 ? 0.192 0.266 -4.261 1.00 90.56 264 LYS A C 1
ATOM 2160 O O . LYS A 1 264 ? 1.178 0.950 -4.005 1.00 90.56 264 LYS A O 1
ATOM 2165 N N . ILE A 1 265 ? -1.038 0.756 -4.348 1.00 91.62 265 ILE A N 1
ATOM 2166 C CA . ILE A 1 265 ? -1.376 2.133 -3.994 1.00 91.62 265 ILE A CA 1
ATOM 2167 C C . ILE A 1 265 ? -1.954 2.114 -2.585 1.00 91.62 265 ILE A C 1
ATOM 2169 O O . ILE A 1 265 ? -2.999 1.502 -2.354 1.00 91.62 265 ILE A O 1
ATOM 2173 N N . ILE A 1 266 ? -1.265 2.763 -1.650 1.00 89.12 266 ILE A N 1
ATOM 2174 C CA . ILE A 1 266 ? -1.636 2.782 -0.233 1.00 89.12 266 ILE A CA 1
ATOM 2175 C C . ILE A 1 266 ? -1.908 4.205 0.242 1.00 89.12 266 ILE A C 1
ATOM 2177 O O . ILE A 1 266 ? -1.366 5.168 -0.295 1.00 89.12 266 ILE A O 1
ATOM 2181 N N . GLN A 1 267 ? -2.730 4.340 1.276 1.00 89.00 267 GLN A N 1
ATOM 2182 C CA . GLN A 1 267 ? -2.850 5.576 2.038 1.00 89.00 267 GLN A CA 1
ATOM 2183 C C . GLN A 1 267 ? -1.764 5.643 3.107 1.00 89.00 267 GLN A C 1
ATOM 2185 O O . GLN A 1 267 ? -1.485 4.658 3.792 1.00 89.00 267 GLN A O 1
ATOM 2190 N N . CYS A 1 268 ? -1.208 6.832 3.290 1.00 85.75 268 CYS A N 1
ATOM 2191 C CA . CYS A 1 268 ? -0.214 7.141 4.303 1.00 85.75 268 CYS A CA 1
ATOM 2192 C C . CYS A 1 268 ? -0.507 8.501 4.949 1.00 85.75 268 CYS A C 1
ATOM 2194 O O . CYS A 1 268 ? -1.400 9.241 4.523 1.00 85.75 268 CYS A O 1
ATOM 2196 N N . ILE A 1 269 ? 0.227 8.799 6.016 1.00 85.12 269 ILE A N 1
ATOM 2197 C CA . ILE A 1 269 ? 0.224 10.114 6.655 1.00 85.12 269 ILE A CA 1
ATOM 2198 C C . ILE A 1 269 ? 1.140 11.022 5.829 1.00 85.12 269 ILE A C 1
ATOM 2200 O O . ILE A 1 269 ? 2.234 10.591 5.464 1.00 85.12 269 ILE A O 1
ATOM 2204 N N . ALA A 1 270 ? 0.654 12.221 5.508 1.00 79.31 270 ALA A N 1
ATOM 2205 C CA . ALA A 1 270 ? 1.367 13.230 4.726 1.00 79.31 270 ALA A CA 1
ATOM 2206 C C . ALA A 1 270 ? 2.256 14.118 5.601 1.00 79.31 270 ALA A C 1
ATOM 2208 O O . ALA A 1 270 ? 1.825 14.428 6.738 1.00 79.31 270 ALA A O 1
#

Sequence (270 aa):
MKMGIKNLLFNVLKSEFQWQIKKREDIKMKEFRVAKCLGNDGVQEYAIFADGSRKKRIYIDEQYGKYFEVDNELNTDCKTCLKYSFSGRIKDAIDTIKSGNGDCIKQINFFGKHDKVLYFIDRKVGEELRQKSLEGWKDTKFAWAVECGNKNSFSGYAPINLKGERISMFDEERTVKTFDTKDKAEEYVKGLLEKAAFYAKRLANRYHEAEEDEKENVIDQTIKDINEFAGTQFSVLSDFVFDMLTGDCELKSFECTLDEYGYKIIQCIA

Foldseek 3Di:
DVVVVVVVVVVVVVVVVVVLVVLLLPLAAADWDWDWDQDPVGTFIWTQGPVRPDIWTWDADPVLGIKTWFFLPSQPPPPDPCSRFCALPVVSLLSSLVSHNAQDWDWDPDLHTGITGMAGPPVVSSPVSSVVRCVVCVPWDKWKFKWKDFPPDSVDTATAAPLQAGDDPPDPDDHGDTHRDLVVNVVVVVVLLVVLLVLLVVLLVVLVVDDPVCNVVSVVVSLVVVCVVSVHSRHVSVVLNVQQADPSSHGPDPSSDRDGMDMDMGMDTD

Solvent-accessible surface area (backbone atoms only — not comparable to full-atom values): 14922 Å² total; per-residue (Å²): 121,80,70,60,57,55,54,50,54,52,52,50,55,51,50,51,52,52,47,54,52,52,57,55,74,66,39,48,60,72,63,63,47,80,46,80,41,84,51,99,91,42,80,44,47,26,40,44,39,75,88,70,53,83,65,30,61,53,46,76,43,96,88,77,40,46,29,33,70,50,69,32,82,79,50,78,57,82,86,50,100,57,28,48,52,28,52,51,29,54,64,57,45,51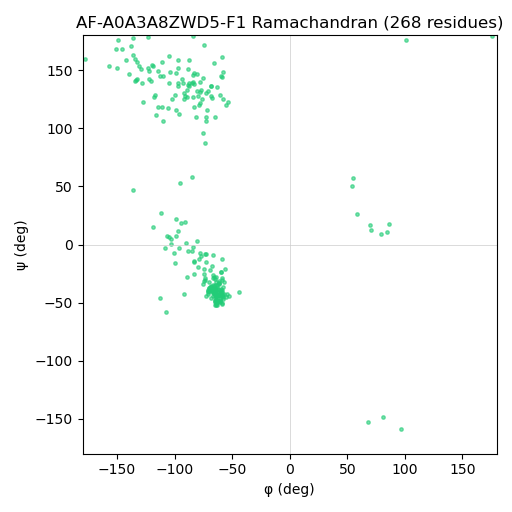,52,34,32,74,42,53,43,25,18,44,78,47,78,42,85,70,93,54,75,39,42,40,32,32,34,42,70,54,56,70,58,21,49,55,44,23,52,53,42,52,65,74,51,65,85,66,47,67,22,20,32,48,24,40,31,43,73,88,44,87,86,38,62,25,45,24,26,81,62,43,26,64,49,53,99,83,52,90,75,70,62,62,37,69,26,88,39,64,67,59,42,51,50,52,53,48,52,44,50,56,50,16,41,52,51,34,55,52,47,26,52,54,43,70,74,38,55,85,90,46,34,65,59,51,53,52,51,47,53,48,54,50,22,63,72,49,75,36,89,63,27,50,51,57,58,48,20,56,43,20,32,44,98,84,45,41,66,73,42,97,83,41,58,66,70,54,47,47,74,47,83,26,41,44,79,99

Secondary structure (DSSP, 8-state):
-HHHHHHHHHHHHHHHHHHHHHHHHT-SPPPEEEEEEEETTEEEEEEEETT-PPPEE-EEETTTEEEEEPP-TT---TTSTTTT--TT-HHHHHHHHHTTS-SEEEEE-SSS-EEEEEEESSHHHHHHHHHHHHHHTTT--EEEEEEEEETT-TT-EEEBBTTSBBPPTT-S---B-EESSHHHHHHHHHHHHHHHHHHHHHHHHHHHHS-TTTHHHHHHHHHHHHHHHHTSSSBHHHHHHHHTB-TTS-BS-TT---SSEEEEEEEEE-

Mean predicted aligned error: 9.84 Å